Protein AF-A0A7C3W9C9-F1 (afdb_monomer)

Sequence (330 aa):
MGRLSVATKMDFLPLFRAFRETLKAFPNAWLILAGQEQPIGFAQQLQHFADEVGIRDKLITLTDIPQEAKPALYNCADIFVSLSDSLQENFGLTVLEAMACGLPVIASDWDGYRELVVDGETGFLVPTWWGQCDAPFNLIALAGAWETEHFYLAQCVALDWEKLENALQTLLADSELRREMGHQGRLKAEAYDWQNIVSRYEQLWQESTRFLFNPVTPASNFAVPQFFETFRHYPSHILQEDTQVMLTSLGVALSEGKEWLLLYDELRFVLDEGLLELFKDALSESPCSFGTLLRRIRTYRPDCPRLWVEYHILWLAKQGFVALRQRSER

pLDDT: mean 91.92, std 8.36, range [37.78, 98.69]

Solvent-accessible surface area (backbone atoms only — not comparable to full-atom values): 17978 Å² total; per-residue (Å²): 94,46,66,43,21,55,34,67,30,28,67,59,63,46,57,52,54,51,46,50,59,48,36,76,84,40,75,86,61,72,47,71,46,35,30,45,51,47,57,85,66,41,62,57,53,52,49,52,51,26,50,78,70,69,43,45,96,39,52,45,81,42,63,76,67,58,79,86,51,48,63,58,59,50,65,73,48,76,63,42,74,48,60,52,39,24,93,77,50,64,57,49,70,60,57,43,54,32,13,56,63,36,26,17,34,41,31,28,28,29,55,22,37,54,82,72,49,44,67,83,50,21,23,39,59,23,47,21,36,32,57,79,44,44,75,87,41,33,62,38,51,76,74,68,44,49,60,60,30,35,28,59,58,21,50,26,37,17,57,40,60,69,53,46,47,50,50,52,51,53,49,72,74,32,69,65,58,27,51,52,16,1,50,47,17,24,62,58,35,57,67,65,33,66,73,52,46,52,53,52,50,54,50,51,52,63,57,51,76,75,57,81,85,72,86,78,75,79,79,76,86,80,87,57,68,58,60,45,84,74,47,66,77,32,41,68,38,69,71,45,55,63,28,33,38,31,58,29,77,56,26,50,32,38,70,72,68,76,41,79,93,82,77,63,77,83,45,69,84,71,61,54,65,71,57,55,51,50,48,49,62,68,32,70,84,47,71,41,30,40,48,55,50,52,51,58,50,33,74,80,40,72,85,63,54,66,39,56,55,48,34,50,53,26,29,36,20,28,67,49,27,28,46,78,41,64,76,83,78,120

Nearest PDB structures (foldseek):
  6tvp-assembly1_A  TM=8.187E-01  e=2.797E-06  Mycolicibacterium smegmatis MC2 155
  6zj4-assembly1_AAA  TM=7.687E-01  e=1.577E-06  Thermoproteus uzoniensis
  6tvp-assembly1_B  TM=7.971E-01  e=5.508E-06  Mycolicibacterium smegmatis MC2 155
  6zmz-assembly1_AAA  TM=7.333E-01  e=4.029E-06  Thermoproteus uzoniensis
  6v9s-assembly1_A  TM=6.955E-01  e=5.454E-05  Homo sapiens

Radius of gyration: 21.07 Å; Cα contacts (8 Å, |Δi|>4): 522; chains: 1; bounding box: 47×59×61 Å

Foldseek 3Di:
DEEAALLQFHDCLLVLLLVLVVCVVVVPAAAEAEEAYPPPCSLVVVLVSNVQSVNNVRYHYYYPDDPVCLLVVLLVDLAAEGEGLFPNQQAPPVLLSSLLSLFQYEYEQFNNCVVQHDDLQLHHHWFKEAEQQLVVLQVVVVVPPSSLSSSLSSLLIATQSVRVSCRSNVSVVDSVSRNRSSNRSSVSSVCVDPVNVVVVVVVVVVVCVPDDDDDDDDDPDPPTDRCCVVRVVTGNYYQDQQKKKAFDPQLVCCLVVNGHDDDDPSCVVQDDPVLSNQLSVLRVVHIDGNNVSVVSSCVVVVPDDPSSSSSNSSSCNRSVRMHIDDPPPD

Mean predicted aligned error: 5.19 Å

Secondary structure (DSSP, 8-state):
---B-TTTT--SHHHHHHHHHHHHH-TT--EEEES-BSSTTHHHHHHHHHHHHT-GGGEEEE-S--GGGHHHHHHT-S-EEE----TT-SS-HHHHHHHHHT--EEEEE-HHHHTT--BTTTEEEEEEEE-S--TTTTTGGGGT-HHHHHHHHHTT-EE-HHHHHHHHHHHHH-HHHHHHHHHHHHHHHHTT-HHHHHHHHHHHHHHHTTSPPPPPPPPP--SS--HHHHHTTSSSEE--TT-EEEE-HHHHHHHTTSS-----GGGGGT--HHHHHHHHHHHHS--EEHHHHHHHHHHH-TT--HHHHHHHHHHHHHTTSEEEE-TT--

Structure (mmCIF, N/CA/C/O backbone):
data_AF-A0A7C3W9C9-F1
#
_entry.id   AF-A0A7C3W9C9-F1
#
loop_
_atom_site.group_PDB
_atom_site.id
_atom_site.type_symbol
_atom_site.label_atom_id
_atom_site.label_alt_id
_atom_site.label_comp_id
_atom_site.label_asym_id
_atom_site.label_entity_id
_atom_site.label_seq_id
_atom_site.pdbx_PDB_ins_code
_atom_site.Cartn_x
_atom_site.Cartn_y
_atom_site.Cartn_z
_atom_site.occupancy
_atom_site.B_iso_or_equiv
_atom_site.auth_seq_id
_atom_site.auth_comp_id
_atom_site.auth_asym_id
_atom_site.auth_atom_id
_atom_site.pdbx_PDB_model_num
ATOM 1 N N . MET A 1 1 ? 0.582 -12.383 4.508 1.00 91.38 1 MET A N 1
ATOM 2 C CA . MET A 1 1 ? 1.404 -13.511 4.014 1.00 91.38 1 MET A CA 1
ATOM 3 C C . MET A 1 1 ? 2.282 -13.013 2.882 1.00 91.38 1 MET A C 1
ATOM 5 O O . MET A 1 1 ? 1.758 -12.390 1.967 1.00 91.38 1 MET A O 1
ATOM 9 N N . GLY A 1 2 ? 3.583 -13.272 2.942 1.00 90.12 2 GLY A N 1
ATOM 10 C CA . GLY A 1 2 ? 4.564 -12.829 1.953 1.00 90.12 2 GLY A CA 1
ATOM 11 C C . GLY A 1 2 ? 5.847 -12.368 2.631 1.00 90.12 2 GLY A C 1
ATOM 12 O O . GLY A 1 2 ? 5.892 -12.245 3.851 1.00 90.12 2 GLY A O 1
ATOM 13 N N . ARG A 1 3 ? 6.899 -12.124 1.848 1.00 92.12 3 ARG A N 1
ATOM 14 C CA . ARG A 1 3 ? 8.141 -11.549 2.378 1.00 92.12 3 ARG A CA 1
ATOM 15 C C . ARG A 1 3 ? 7.824 -10.266 3.161 1.00 92.12 3 ARG A C 1
ATOM 17 O O . ARG A 1 3 ? 7.086 -9.415 2.675 1.00 92.12 3 ARG A O 1
ATOM 24 N N . LEU A 1 4 ? 8.368 -10.126 4.362 1.00 95.06 4 LEU A N 1
ATOM 25 C CA . LEU A 1 4 ? 8.229 -8.915 5.164 1.00 95.06 4 LEU A CA 1
ATOM 26 C C . LEU A 1 4 ? 9.366 -7.977 4.766 1.00 95.06 4 LEU A C 1
ATOM 28 O O . LEU A 1 4 ? 10.490 -8.146 5.227 1.00 95.06 4 LEU A O 1
ATOM 32 N N . SER A 1 5 ? 9.090 -7.061 3.838 1.00 93.75 5 SER A N 1
ATOM 33 C CA . SER A 1 5 ? 10.094 -6.156 3.276 1.00 93.75 5 SER A CA 1
ATOM 34 C C . SER A 1 5 ? 9.456 -4.864 2.788 1.00 93.75 5 SER A C 1
ATOM 36 O O . SER A 1 5 ? 8.556 -4.898 1.949 1.00 93.75 5 SER A O 1
ATOM 38 N N . VAL A 1 6 ? 9.964 -3.729 3.267 1.00 93.06 6 VAL A N 1
ATOM 39 C CA . VAL A 1 6 ? 9.519 -2.405 2.808 1.00 93.06 6 VAL A CA 1
ATOM 40 C C . VAL A 1 6 ? 9.977 -2.085 1.383 1.00 93.06 6 VAL A C 1
ATOM 42 O O . VAL A 1 6 ? 9.257 -1.438 0.638 1.00 93.06 6 VAL A O 1
ATOM 45 N N . ALA A 1 7 ? 11.144 -2.578 0.963 1.00 89.06 7 ALA A N 1
ATOM 46 C CA . ALA A 1 7 ? 11.690 -2.289 -0.364 1.00 89.06 7 ALA A CA 1
ATOM 47 C C . ALA A 1 7 ? 11.004 -3.081 -1.490 1.00 89.06 7 ALA A C 1
ATOM 49 O O . ALA A 1 7 ? 10.848 -2.595 -2.609 1.00 89.06 7 ALA A O 1
ATOM 50 N N . THR A 1 8 ? 10.624 -4.330 -1.207 1.00 88.50 8 THR A N 1
ATOM 51 C CA . THR A 1 8 ? 10.202 -5.285 -2.250 1.00 88.50 8 THR A CA 1
ATOM 52 C C . THR A 1 8 ? 8.731 -5.674 -2.177 1.00 88.50 8 THR A C 1
ATOM 54 O O . THR A 1 8 ? 8.265 -6.431 -3.031 1.00 88.50 8 THR A O 1
ATOM 57 N N . LYS A 1 9 ? 8.008 -5.240 -1.135 1.00 92.06 9 LYS A N 1
ATOM 58 C CA . LYS A 1 9 ? 6.614 -5.640 -0.918 1.00 92.06 9 LYS A CA 1
ATOM 59 C C . LYS A 1 9 ? 5.719 -4.468 -0.584 1.00 92.06 9 LYS A C 1
ATOM 61 O O . LYS A 1 9 ? 4.922 -4.101 -1.439 1.00 92.06 9 LYS A O 1
ATOM 66 N N . MET A 1 10 ? 5.799 -3.949 0.634 1.00 93.81 10 MET A N 1
ATOM 67 C CA . MET A 1 10 ? 4.954 -2.840 1.062 1.00 93.81 10 MET A CA 1
ATOM 68 C C . MET A 1 10 ? 5.536 -2.114 2.266 1.00 93.81 10 MET A C 1
ATOM 70 O O . MET A 1 10 ? 6.138 -2.736 3.144 1.00 93.81 10 MET A O 1
ATOM 74 N N . ASP A 1 11 ? 5.263 -0.822 2.360 1.00 95.31 11 ASP A N 1
ATOM 75 C CA . ASP A 1 11 ? 5.253 -0.107 3.627 1.00 95.31 11 ASP A CA 1
ATOM 76 C C . ASP A 1 11 ? 4.114 -0.629 4.521 1.00 95.31 11 ASP A C 1
ATOM 78 O O . ASP A 1 11 ? 2.951 -0.722 4.119 1.00 95.31 11 ASP A O 1
ATOM 82 N N . PHE A 1 12 ? 4.458 -0.986 5.757 1.00 96.25 12 PHE A N 1
ATOM 83 C CA . PHE A 1 12 ? 3.523 -1.557 6.725 1.00 96.25 12 PHE A CA 1
ATOM 84 C C . PHE A 1 12 ? 2.829 -0.493 7.584 1.00 96.25 12 PHE A C 1
ATOM 86 O O . PHE A 1 12 ? 1.777 -0.777 8.159 1.00 96.25 12 PHE A O 1
ATOM 93 N N . LEU A 1 13 ? 3.369 0.727 7.664 1.00 96.06 13 LEU A N 1
ATOM 94 C CA . LEU A 1 13 ? 2.800 1.803 8.477 1.00 96.06 13 LEU A CA 1
ATOM 95 C C . LEU A 1 13 ? 1.381 2.205 8.045 1.00 96.06 13 LEU A C 1
ATOM 97 O O . LEU A 1 13 ? 0.529 2.329 8.934 1.00 96.06 13 LEU A O 1
ATOM 101 N N . PRO A 1 14 ? 1.061 2.337 6.738 1.00 95.75 14 PRO A N 1
ATOM 102 C CA . PRO A 1 14 ? -0.306 2.608 6.302 1.00 95.75 14 PRO A CA 1
ATOM 103 C C . PRO A 1 14 ? -1.290 1.531 6.773 1.00 95.75 14 PRO A C 1
ATOM 105 O O . PRO A 1 14 ? -2.343 1.847 7.325 1.00 95.75 14 PRO A O 1
ATOM 108 N N . LEU A 1 15 ? -0.912 0.251 6.656 1.00 96.81 15 LEU A N 1
ATOM 109 C CA . LEU A 1 15 ? -1.731 -0.868 7.127 1.00 96.81 15 LEU A CA 1
ATOM 110 C C . LEU A 1 15 ? -1.932 -0.830 8.648 1.00 96.81 15 LEU A C 1
ATOM 112 O O . LEU A 1 15 ? -3.044 -1.050 9.118 1.00 96.81 15 LEU A O 1
ATOM 116 N N . PHE A 1 16 ? -0.886 -0.545 9.426 1.00 97.44 16 PHE A N 1
ATOM 117 C CA . PHE A 1 16 ? -0.983 -0.488 10.889 1.00 97.44 16 PHE A CA 1
ATOM 118 C C . PHE A 1 16 ? -1.915 0.622 11.364 1.00 97.44 16 PHE A C 1
ATOM 120 O O . PHE A 1 16 ? -2.752 0.403 12.238 1.00 97.44 16 PHE A O 1
ATOM 127 N N . ARG A 1 17 ? -1.808 1.804 10.761 1.00 95.50 17 ARG A N 1
ATOM 128 C CA . ARG A 1 17 ? -2.675 2.947 11.056 1.00 95.50 17 ARG A CA 1
ATOM 129 C C . ARG A 1 17 ? -4.125 2.682 10.631 1.00 95.50 17 ARG A C 1
ATOM 131 O O . ARG A 1 17 ? -5.025 2.907 11.434 1.00 95.50 17 ARG A O 1
ATOM 138 N N . ALA A 1 18 ? -4.360 2.128 9.440 1.00 95.81 18 ALA A N 1
ATOM 139 C CA . ALA A 1 18 ? -5.707 1.736 9.007 1.00 95.81 18 ALA A CA 1
ATOM 140 C C . ALA A 1 18 ? -6.309 0.649 9.922 1.00 95.81 18 ALA A C 1
ATOM 142 O O . ALA A 1 18 ? -7.494 0.677 10.266 1.00 95.81 18 ALA A O 1
ATOM 143 N N . PHE A 1 19 ? -5.483 -0.290 10.391 1.00 97.50 19 PHE A N 1
ATOM 144 C CA . PHE A 1 19 ? -5.903 -1.315 11.342 1.00 97.50 19 PHE A CA 1
ATOM 145 C C . PHE A 1 19 ? -6.229 -0.731 12.727 1.00 97.50 19 PHE A C 1
ATOM 147 O O . PHE A 1 19 ? -7.237 -1.111 13.320 1.00 97.50 19 PHE A O 1
ATOM 154 N N . ARG A 1 20 ? -5.456 0.251 13.217 1.00 96.31 20 ARG A N 1
ATOM 155 C CA . ARG A 1 20 ? -5.764 1.007 14.448 1.00 96.31 20 ARG A CA 1
ATOM 156 C C . ARG A 1 20 ? -7.156 1.631 14.394 1.00 96.31 20 ARG A C 1
ATOM 158 O O . ARG A 1 20 ? -7.915 1.530 15.356 1.00 96.31 20 ARG A O 1
ATOM 165 N N . GLU A 1 21 ? -7.504 2.251 13.270 1.00 94.81 21 GLU A N 1
ATOM 166 C CA . GLU A 1 21 ? -8.835 2.827 13.061 1.00 94.81 21 GLU A CA 1
ATOM 167 C C . GLU A 1 21 ? -9.920 1.742 12.997 1.00 94.81 21 GLU A C 1
ATOM 169 O O . GLU A 1 21 ? -10.962 1.860 13.642 1.00 94.81 21 GLU A O 1
ATOM 174 N N . THR A 1 22 ? -9.635 0.624 12.326 1.00 96.12 22 THR A N 1
ATOM 175 C CA . THR A 1 22 ? -10.534 -0.538 12.234 1.00 96.12 22 THR A CA 1
ATOM 176 C C . THR A 1 22 ? -10.886 -1.125 13.608 1.00 96.12 22 THR A C 1
ATOM 178 O O . THR A 1 22 ? -12.043 -1.479 13.856 1.00 96.12 22 THR A O 1
ATOM 181 N N . LEU A 1 23 ? -9.930 -1.180 14.541 1.00 97.56 23 LEU A N 1
ATOM 182 C CA . LEU A 1 23 ? -10.144 -1.705 15.895 1.00 97.56 23 LEU A CA 1
ATOM 183 C C . LEU A 1 23 ? -11.185 -0.914 16.706 1.00 97.56 23 LEU A C 1
ATOM 185 O O . LEU A 1 23 ? -11.761 -1.473 17.640 1.00 97.56 23 LEU A O 1
ATOM 189 N N . LYS A 1 24 ? -11.479 0.346 16.344 1.00 96.25 24 LYS A N 1
ATOM 190 C CA . LYS A 1 24 ? -12.528 1.148 17.001 1.00 96.25 24 LYS A CA 1
ATOM 191 C C . LYS A 1 24 ? -13.919 0.536 16.809 1.00 96.25 24 LYS A C 1
ATOM 193 O O . LYS A 1 24 ? -14.725 0.564 17.735 1.00 96.25 24 LYS A O 1
ATOM 198 N N . ALA A 1 25 ? -14.186 -0.024 15.629 1.00 97.19 25 ALA A N 1
ATOM 199 C CA . ALA A 1 25 ? -15.444 -0.702 15.309 1.00 97.19 25 ALA A CA 1
ATOM 200 C C . ALA A 1 25 ? -15.364 -2.225 15.524 1.00 97.19 25 ALA A C 1
ATOM 202 O O . ALA A 1 25 ? -16.355 -2.850 15.900 1.00 97.19 25 ALA A O 1
ATOM 203 N N . PHE A 1 26 ? -14.181 -2.820 15.335 1.00 97.94 26 PHE A N 1
ATOM 204 C CA . PHE A 1 26 ? -13.961 -4.267 15.389 1.00 97.94 26 PHE A CA 1
ATOM 205 C C . PHE A 1 26 ? -12.865 -4.642 16.406 1.00 97.94 26 PHE A C 1
ATOM 207 O O . PHE A 1 26 ? -11.800 -5.125 16.021 1.00 97.94 26 PHE A O 1
ATOM 214 N N . PRO A 1 27 ? -13.105 -4.493 17.724 1.00 97.50 27 PRO A N 1
ATOM 215 C CA . PRO A 1 27 ? -12.075 -4.680 18.759 1.00 97.50 27 PRO A CA 1
ATOM 216 C C . PRO A 1 27 ? -11.548 -6.122 18.885 1.00 97.50 27 PRO A C 1
ATOM 218 O O . PRO A 1 27 ? -10.528 -6.368 19.534 1.00 97.50 27 PRO A O 1
ATOM 221 N N . ASN A 1 28 ? -12.236 -7.092 18.276 1.00 96.50 28 ASN A N 1
ATOM 222 C CA . ASN A 1 28 ? -11.841 -8.502 18.258 1.00 96.50 28 ASN A CA 1
ATOM 223 C C . ASN A 1 28 ? -11.022 -8.892 17.016 1.00 96.50 28 ASN A C 1
ATOM 225 O O . ASN A 1 28 ? -10.620 -10.049 16.918 1.00 96.50 28 ASN A O 1
ATOM 229 N N . ALA A 1 29 ? -10.776 -7.965 16.085 1.00 97.75 29 ALA A N 1
ATOM 230 C CA . ALA A 1 29 ? -9.940 -8.227 14.920 1.00 97.75 29 ALA A CA 1
ATOM 231 C C . ALA A 1 29 ? -8.467 -8.428 15.321 1.00 97.75 29 ALA A C 1
ATOM 233 O O . ALA A 1 29 ? -7.984 -7.839 16.292 1.00 97.75 29 ALA A O 1
ATOM 234 N N . TRP A 1 30 ? -7.757 -9.251 14.550 1.00 98.25 30 TRP A N 1
ATOM 235 C CA . TRP A 1 30 ? -6.327 -9.527 14.699 1.00 98.25 30 TRP A CA 1
ATOM 236 C C . TRP A 1 30 ? -5.618 -9.307 13.368 1.00 98.25 30 TRP A C 1
ATOM 238 O O . TRP A 1 30 ? -6.150 -9.666 12.318 1.00 98.25 30 TRP A O 1
ATOM 248 N N . LEU A 1 31 ? -4.402 -8.764 13.419 1.00 98.31 31 LEU A N 1
ATOM 249 C CA . LEU A 1 31 ? -3.523 -8.654 12.262 1.00 98.31 31 LEU A CA 1
ATOM 250 C C . LEU A 1 31 ? -2.442 -9.733 12.340 1.00 98.31 31 LEU A C 1
ATOM 252 O O . LEU A 1 31 ? -1.719 -9.825 13.331 1.00 98.31 31 LEU A O 1
ATOM 256 N N . ILE A 1 32 ? -2.321 -10.543 11.286 1.00 97.62 32 ILE A N 1
ATOM 257 C CA . ILE A 1 32 ? -1.304 -11.596 11.184 1.00 97.62 32 ILE A CA 1
ATOM 258 C C . ILE A 1 32 ? -0.345 -11.250 10.044 1.00 97.62 32 ILE A C 1
ATOM 260 O O . ILE A 1 32 ? -0.707 -11.289 8.865 1.00 97.62 32 ILE A O 1
ATOM 264 N N . LEU A 1 33 ? 0.904 -10.952 10.391 1.00 97.31 33 LEU A N 1
ATOM 265 C CA . LEU A 1 33 ? 2.006 -10.835 9.444 1.00 97.31 33 LEU A CA 1
ATOM 266 C C . LEU A 1 33 ? 2.773 -12.150 9.415 1.00 97.31 33 LEU A C 1
ATOM 268 O O . 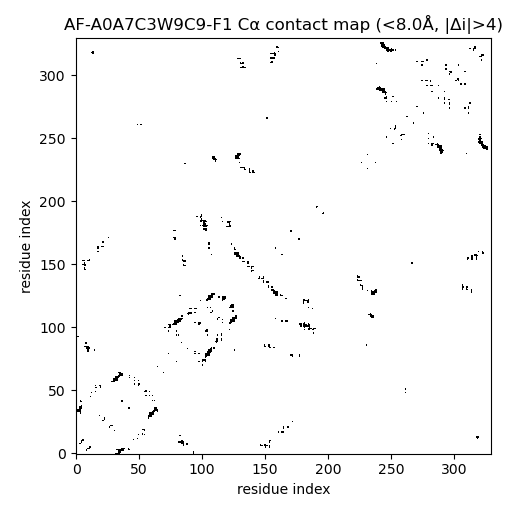LEU A 1 33 ? 3.206 -12.645 10.450 1.00 97.31 33 LEU A O 1
ATOM 272 N N . ALA A 1 34 ? 2.936 -12.726 8.229 1.00 95.81 34 ALA A N 1
ATOM 273 C CA . ALA A 1 34 ? 3.537 -14.042 8.075 1.00 95.81 34 ALA A CA 1
ATOM 274 C C . ALA A 1 34 ? 4.429 -14.097 6.835 1.00 95.81 34 ALA A C 1
ATOM 276 O O . ALA A 1 34 ? 3.962 -13.780 5.737 1.00 95.81 34 ALA A O 1
ATOM 277 N N . GLY A 1 35 ? 5.676 -14.526 7.015 1.00 94.00 35 GLY A N 1
ATOM 278 C CA . GLY A 1 35 ? 6.647 -14.751 5.947 1.00 94.00 35 GLY A CA 1
ATOM 279 C C . GLY A 1 35 ? 8.072 -14.375 6.346 1.00 94.00 35 GLY A C 1
ATOM 280 O O . GLY A 1 35 ? 8.326 -13.913 7.453 1.00 94.00 35 GLY A O 1
ATOM 281 N N . GLN A 1 36 ? 9.017 -14.616 5.440 1.00 93.44 36 GLN A N 1
ATOM 282 C CA . GLN A 1 36 ? 10.434 -14.357 5.689 1.00 93.44 36 GLN A CA 1
ATOM 283 C C . GLN A 1 36 ? 10.701 -12.854 5.812 1.00 93.44 36 GLN A C 1
ATOM 285 O O . GLN A 1 36 ? 10.279 -12.084 4.946 1.00 93.44 36 GLN A O 1
ATOM 290 N N . GLU A 1 37 ? 11.412 -12.442 6.859 1.00 94.56 37 GLU A N 1
ATOM 291 C CA . GLU A 1 37 ? 11.859 -11.059 7.008 1.00 94.56 37 GLU A CA 1
ATOM 292 C C . GLU A 1 37 ? 13.026 -10.726 6.074 1.00 94.56 37 GLU A C 1
ATOM 294 O O . GLU A 1 37 ? 13.928 -11.537 5.856 1.00 94.56 37 GLU A O 1
ATOM 299 N N . GLN A 1 38 ? 12.988 -9.529 5.493 1.00 91.69 38 GLN A N 1
ATOM 300 C CA . GLN A 1 38 ? 14.068 -8.998 4.675 1.00 91.69 38 GLN A CA 1
ATOM 301 C C . GLN A 1 38 ? 14.107 -7.464 4.792 1.00 91.69 38 GLN A C 1
ATOM 303 O O . GLN A 1 38 ? 13.202 -6.797 4.274 1.00 91.69 38 GLN A O 1
ATOM 308 N N . PRO A 1 39 ? 15.159 -6.893 5.409 1.00 91.38 39 PRO A N 1
ATOM 309 C CA . PRO A 1 39 ? 16.354 -7.562 5.952 1.00 91.38 39 PRO A CA 1
ATOM 310 C C . PRO A 1 39 ? 16.094 -8.344 7.260 1.00 91.38 39 PRO A C 1
ATOM 312 O O . PRO A 1 39 ? 15.004 -8.300 7.824 1.00 91.38 39 PRO A O 1
ATOM 315 N N . ILE A 1 40 ? 17.107 -9.070 7.748 1.00 91.31 40 ILE A N 1
ATOM 316 C CA . ILE A 1 40 ? 17.070 -9.716 9.074 1.00 91.31 40 ILE A CA 1
ATOM 317 C C . ILE A 1 40 ? 16.837 -8.650 10.154 1.00 91.31 40 ILE A C 1
ATOM 319 O O . ILE A 1 40 ? 17.440 -7.578 10.104 1.00 91.31 40 ILE A O 1
ATOM 323 N N . GLY A 1 41 ? 15.982 -8.945 11.134 1.00 93.06 41 GLY A N 1
ATOM 324 C CA . GLY A 1 41 ? 15.576 -8.013 12.188 1.00 93.06 41 GLY A CA 1
ATOM 325 C C . GLY A 1 41 ? 14.427 -7.078 11.798 1.00 93.06 41 GLY A C 1
ATOM 326 O O . GLY A 1 41 ? 13.910 -6.360 12.658 1.00 93.06 41 GLY A O 1
ATOM 327 N N . PHE A 1 42 ? 13.965 -7.100 10.543 1.00 94.88 42 PHE A N 1
ATOM 328 C CA . PHE A 1 42 ? 12.844 -6.269 10.106 1.00 94.88 42 PHE A CA 1
ATOM 329 C C . PHE A 1 42 ? 11.549 -6.595 10.864 1.00 94.88 42 PHE A C 1
ATOM 331 O O . PHE A 1 42 ? 10.776 -5.693 11.182 1.00 94.88 42 PHE A O 1
ATOM 338 N N . ALA A 1 43 ? 11.327 -7.853 11.261 1.00 95.25 43 ALA A N 1
ATOM 339 C CA . ALA A 1 43 ? 10.175 -8.216 12.085 1.00 95.25 43 ALA A CA 1
ATOM 340 C C . ALA A 1 43 ? 10.179 -7.510 13.453 1.00 95.25 43 ALA A C 1
ATOM 342 O O . ALA A 1 43 ? 9.110 -7.178 13.968 1.00 95.25 43 ALA A O 1
ATOM 343 N N . GLN A 1 44 ? 11.354 -7.244 14.035 1.00 95.31 44 GLN A N 1
ATOM 344 C CA . GLN A 1 44 ? 11.474 -6.479 15.279 1.00 95.31 44 GLN A CA 1
ATOM 345 C C . GLN A 1 44 ? 11.128 -5.002 15.057 1.00 95.31 44 GLN A C 1
ATOM 347 O O . GLN A 1 44 ? 10.411 -4.417 15.868 1.00 95.31 44 GLN A O 1
ATOM 352 N N . GLN A 1 45 ? 11.574 -4.417 13.943 1.00 95.50 45 GLN A N 1
ATOM 353 C CA . GLN A 1 45 ? 11.202 -3.052 13.564 1.00 95.50 45 GLN A CA 1
ATOM 354 C C . GLN A 1 45 ? 9.684 -2.920 13.369 1.00 95.50 45 GLN A C 1
ATOM 356 O O . GLN A 1 45 ? 9.080 -1.974 13.867 1.00 95.50 45 GLN A O 1
ATOM 361 N N . LEU A 1 46 ? 9.043 -3.907 12.731 1.00 96.56 46 LEU A N 1
ATOM 362 C CA . LEU A 1 46 ? 7.583 -3.950 12.595 1.00 96.56 46 LEU A CA 1
ATOM 363 C C . LEU A 1 46 ? 6.869 -4.042 13.949 1.00 96.56 46 LEU A C 1
ATOM 365 O O . LEU A 1 46 ? 5.837 -3.405 14.133 1.00 96.56 46 LEU A O 1
ATOM 369 N N . GLN A 1 47 ? 7.406 -4.802 14.908 1.00 96.75 47 GLN A N 1
ATOM 370 C CA . GLN A 1 47 ? 6.847 -4.844 16.264 1.00 96.75 47 GLN A CA 1
ATOM 371 C C . GLN A 1 47 ? 6.968 -3.491 16.969 1.00 96.75 47 GLN A C 1
ATOM 373 O O . GLN A 1 47 ? 5.987 -3.044 17.551 1.00 96.75 47 GLN A O 1
ATOM 378 N N . HIS A 1 48 ? 8.113 -2.814 16.847 1.00 96.62 48 HIS A N 1
ATOM 379 C CA . HIS A 1 48 ? 8.291 -1.469 17.393 1.00 96.62 48 HIS A CA 1
ATOM 380 C C . HIS A 1 48 ? 7.316 -0.465 16.763 1.00 96.62 48 HIS A C 1
ATOM 382 O O . HIS A 1 48 ? 6.667 0.296 17.470 1.00 96.62 48 HIS A O 1
ATOM 388 N N . PHE A 1 49 ? 7.128 -0.502 15.443 1.00 97.12 49 PHE A N 1
ATOM 389 C CA . PHE A 1 49 ? 6.128 0.344 14.793 1.00 97.12 49 PHE A CA 1
ATOM 390 C C . PHE A 1 49 ? 4.701 0.031 15.242 1.00 97.12 49 PHE A C 1
ATOM 392 O O . PHE A 1 49 ? 3.889 0.940 15.389 1.00 97.12 49 PHE A O 1
ATOM 399 N N . ALA A 1 50 ? 4.387 -1.237 15.496 1.00 97.94 50 ALA A N 1
ATOM 400 C CA . ALA A 1 50 ? 3.102 -1.624 16.057 1.00 97.94 50 ALA A CA 1
ATOM 401 C C . ALA A 1 50 ? 2.910 -1.130 17.501 1.00 97.94 50 ALA A C 1
ATOM 403 O O . ALA A 1 50 ? 1.781 -0.795 17.862 1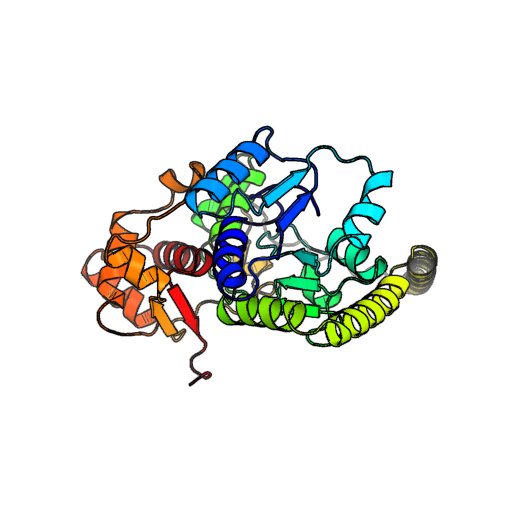.00 97.94 50 ALA A O 1
ATOM 404 N N . ASP A 1 51 ? 3.977 -1.056 18.305 1.00 97.38 51 ASP A N 1
ATOM 405 C CA . ASP A 1 51 ? 3.960 -0.434 19.637 1.00 97.38 51 ASP A CA 1
ATOM 406 C C . ASP A 1 51 ? 3.659 1.067 19.533 1.00 97.38 51 ASP A C 1
ATOM 408 O O . ASP A 1 51 ? 2.723 1.551 20.165 1.00 97.38 51 ASP A O 1
ATOM 412 N N . GLU A 1 52 ? 4.391 1.782 18.675 1.00 96.38 52 GLU A N 1
ATOM 413 C CA . GLU A 1 52 ? 4.230 3.227 18.456 1.00 96.38 52 GLU A CA 1
ATOM 414 C C . GLU A 1 52 ? 2.836 3.589 17.923 1.00 96.38 52 GLU A C 1
ATOM 416 O O . GLU A 1 52 ? 2.245 4.592 18.320 1.00 96.38 52 GLU A O 1
ATOM 421 N N . VAL A 1 53 ? 2.271 2.756 17.044 1.00 96.38 53 VAL A N 1
ATOM 422 C CA . VAL A 1 53 ? 0.905 2.939 16.529 1.00 96.38 53 VAL A CA 1
ATOM 423 C C . VAL A 1 53 ? -0.156 2.510 17.557 1.00 96.38 53 VAL A C 1
ATOM 425 O O . VAL A 1 53 ? -1.295 2.972 17.478 1.00 96.38 53 VAL A O 1
ATOM 428 N N . GLY A 1 54 ? 0.191 1.672 18.540 1.00 96.69 54 GLY A N 1
ATOM 429 C CA . GLY A 1 54 ? -0.720 1.201 19.588 1.00 96.69 54 GLY A CA 1
ATOM 430 C C . GLY A 1 54 ? -1.576 -0.007 19.193 1.00 96.69 54 GLY A C 1
ATOM 431 O O . GLY A 1 54 ? -2.734 -0.093 19.591 1.00 96.69 54 GLY A O 1
ATOM 432 N N . ILE A 1 55 ? -1.034 -0.922 18.380 1.00 97.94 55 ILE A N 1
ATOM 433 C CA . ILE A 1 55 ? -1.718 -2.151 17.925 1.00 97.94 55 ILE A CA 1
ATOM 434 C C . ILE A 1 55 ? -0.961 -3.444 18.275 1.00 97.94 55 ILE A C 1
ATOM 436 O O . ILE A 1 55 ? -1.331 -4.523 17.803 1.00 97.94 55 ILE A O 1
ATOM 440 N N . ARG A 1 56 ? 0.119 -3.367 19.065 1.00 97.75 56 ARG A N 1
ATOM 441 C CA . ARG A 1 56 ? 1.021 -4.499 19.346 1.00 97.75 56 ARG A CA 1
ATOM 442 C C . ARG A 1 56 ? 0.300 -5.737 19.867 1.00 97.75 56 ARG A C 1
ATOM 444 O O . ARG A 1 56 ? 0.613 -6.853 19.455 1.00 97.75 56 ARG A O 1
ATOM 451 N N . ASP A 1 57 ? -0.652 -5.530 20.761 1.00 97.56 57 ASP A N 1
ATOM 452 C CA . ASP 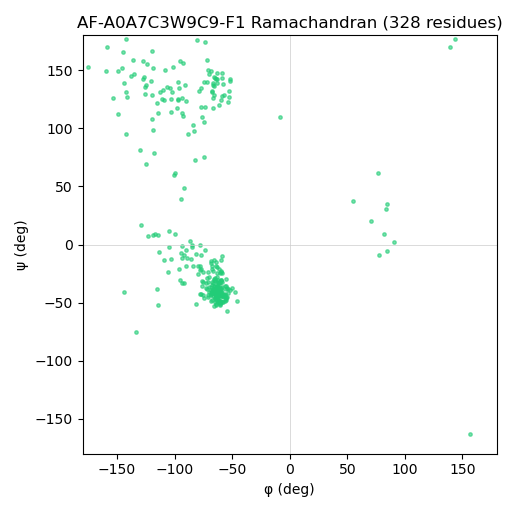A 1 57 ? -1.484 -6.520 21.442 1.00 97.56 57 ASP A CA 1
ATOM 453 C C . ASP A 1 57 ? -2.565 -7.140 20.538 1.00 97.56 57 ASP A C 1
ATOM 455 O O . ASP A 1 57 ? -3.230 -8.100 20.930 1.00 97.56 57 ASP A O 1
ATOM 459 N N . LYS A 1 58 ? -2.684 -6.652 19.298 1.00 98.19 58 LYS A N 1
ATOM 460 C CA . LYS A 1 58 ? -3.519 -7.206 18.222 1.00 98.19 58 LYS A CA 1
ATOM 461 C C . LYS A 1 58 ? -2.705 -7.674 17.012 1.00 98.19 58 LYS A C 1
ATOM 463 O O . LYS A 1 58 ? -3.291 -8.014 15.984 1.00 98.19 58 LYS A O 1
ATOM 468 N N . LEU A 1 59 ? -1.375 -7.712 17.131 1.00 98.31 59 LEU A N 1
ATOM 469 C CA . LEU A 1 59 ? -0.451 -8.110 16.072 1.00 98.31 59 LEU A CA 1
ATOM 470 C C . LEU A 1 59 ? 0.236 -9.444 16.390 1.00 98.31 59 LEU A C 1
ATOM 472 O O . LEU A 1 59 ? 0.933 -9.588 17.399 1.00 98.31 59 LEU A O 1
ATOM 476 N N . ILE A 1 60 ? 0.121 -10.391 15.461 1.00 97.25 60 ILE A N 1
ATOM 477 C CA . ILE A 1 60 ? 0.895 -11.633 15.437 1.00 97.25 60 ILE A CA 1
ATOM 478 C C . ILE A 1 60 ? 1.887 -11.554 14.276 1.00 97.25 60 ILE A C 1
ATOM 480 O O . ILE A 1 60 ? 1.485 -11.377 13.128 1.00 97.25 60 ILE A O 1
ATOM 484 N N . THR A 1 61 ? 3.175 -11.731 14.567 1.00 96.88 61 THR A N 1
ATOM 485 C CA . THR A 1 61 ? 4.238 -11.770 13.554 1.00 96.88 61 THR A CA 1
ATOM 486 C C . THR A 1 61 ? 4.874 -13.155 13.540 1.00 96.88 61 THR A C 1
ATOM 488 O O . THR A 1 61 ? 5.388 -13.607 14.561 1.00 96.88 61 THR A O 1
ATOM 491 N N . LEU A 1 62 ? 4.835 -13.824 12.389 1.00 95.50 62 LEU A N 1
ATOM 492 C CA . LEU A 1 62 ? 5.363 -15.168 12.163 1.00 95.50 62 LEU A CA 1
ATOM 493 C C . LEU A 1 62 ? 6.442 -15.121 11.074 1.00 95.50 62 LEU A C 1
ATOM 495 O O . LEU A 1 62 ? 6.132 -14.952 9.894 1.00 95.50 62 LEU A O 1
ATOM 499 N N . THR A 1 63 ? 7.705 -15.286 11.460 1.00 94.69 63 THR A N 1
ATOM 500 C CA . THR A 1 63 ? 8.826 -15.430 10.520 1.00 94.69 63 THR A CA 1
ATOM 501 C C . THR A 1 63 ? 9.146 -16.904 10.280 1.00 94.69 63 THR A C 1
ATOM 503 O O . THR A 1 63 ? 8.778 -17.762 11.082 1.00 94.69 63 THR A O 1
ATOM 506 N N . ASP A 1 64 ? 9.794 -17.205 9.151 1.00 87.44 64 ASP A N 1
ATOM 507 C CA . ASP A 1 64 ? 10.348 -18.536 8.839 1.00 87.44 64 ASP A CA 1
ATOM 508 C C . ASP A 1 64 ? 9.345 -19.701 8.918 1.00 87.44 64 ASP A C 1
ATOM 510 O O . ASP A 1 64 ? 9.657 -20.819 9.331 1.00 87.44 64 ASP A O 1
ATOM 514 N N . ILE A 1 65 ? 8.108 -19.438 8.497 1.00 90.94 65 ILE A N 1
ATOM 515 C CA . ILE A 1 65 ? 7.037 -20.436 8.447 1.00 90.94 65 ILE A CA 1
ATOM 516 C C . ILE A 1 65 ? 7.314 -21.525 7.388 1.00 90.94 65 ILE A C 1
ATOM 518 O O . ILE A 1 65 ? 7.598 -21.194 6.232 1.00 90.94 65 ILE A O 1
ATOM 522 N N . PRO A 1 66 ? 7.176 -22.822 7.734 1.00 91.06 66 PRO A N 1
ATOM 523 C CA . PRO A 1 66 ? 7.258 -23.913 6.765 1.00 91.06 66 PRO A CA 1
ATOM 524 C C . PRO A 1 66 ? 6.212 -23.773 5.653 1.00 91.06 66 PRO A C 1
ATOM 526 O O . PRO A 1 66 ? 5.096 -23.302 5.891 1.00 91.06 66 PRO A O 1
ATOM 529 N N . GLN A 1 67 ? 6.543 -24.224 4.440 1.00 88.75 67 GLN A N 1
ATOM 530 C CA . GLN A 1 67 ? 5.641 -24.140 3.283 1.00 88.75 67 GLN A CA 1
ATOM 531 C C . GLN A 1 67 ? 4.315 -24.871 3.539 1.00 88.75 67 GLN A C 1
ATOM 533 O O . GLN A 1 67 ? 3.249 -24.386 3.167 1.00 88.75 67 GLN A O 1
ATOM 538 N N . GLU A 1 68 ? 4.367 -25.993 4.255 1.00 92.31 68 GLU A N 1
ATOM 539 C CA . GLU A 1 68 ? 3.219 -26.833 4.601 1.00 92.31 68 GLU A CA 1
ATOM 540 C C . GLU A 1 68 ? 2.252 -26.138 5.573 1.00 92.31 68 GLU A C 1
ATOM 542 O O . GLU A 1 68 ? 1.080 -26.503 5.646 1.00 92.31 68 GLU A O 1
ATOM 547 N N . ALA A 1 69 ? 2.717 -25.120 6.306 1.00 91.50 69 ALA A N 1
ATOM 548 C CA . ALA A 1 69 ? 1.894 -24.342 7.228 1.00 91.50 69 ALA A CA 1
ATOM 549 C C . ALA A 1 69 ? 1.127 -23.205 6.531 1.00 91.50 69 ALA A C 1
ATOM 551 O O . ALA A 1 69 ? 0.141 -22.707 7.082 1.00 91.50 69 ALA A O 1
ATOM 552 N N . LYS A 1 70 ? 1.535 -22.795 5.318 1.00 93.12 70 LYS A N 1
ATOM 553 C CA . LYS A 1 70 ? 0.901 -21.679 4.595 1.00 93.12 70 LYS A CA 1
ATOM 554 C C . LYS A 1 70 ? -0.606 -21.879 4.389 1.00 93.12 70 LYS A C 1
ATOM 556 O O . LYS A 1 70 ? -1.342 -20.944 4.704 1.00 93.12 70 LYS A O 1
ATOM 561 N N . PRO A 1 71 ? -1.108 -23.050 3.938 1.00 93.62 71 PRO A N 1
ATOM 562 C CA . PRO A 1 71 ? -2.545 -23.238 3.758 1.00 93.62 71 PRO A CA 1
ATOM 563 C C . PRO A 1 71 ? -3.325 -23.071 5.063 1.00 93.62 71 PRO A C 1
ATOM 565 O O . PRO A 1 71 ? -4.397 -22.477 5.056 1.00 93.62 71 PRO A O 1
ATOM 568 N N . ALA A 1 72 ? -2.796 -23.544 6.196 1.00 94.12 72 ALA A N 1
ATOM 569 C CA . ALA A 1 72 ? -3.459 -23.386 7.489 1.00 94.12 72 ALA A CA 1
ATOM 570 C C . ALA A 1 72 ? -3.571 -21.907 7.898 1.00 94.12 72 ALA A C 1
ATOM 572 O O . ALA A 1 72 ? -4.611 -21.495 8.404 1.00 94.12 72 ALA A O 1
ATOM 573 N N . LEU A 1 73 ? -2.536 -21.107 7.619 1.00 95.19 73 LEU A N 1
ATOM 574 C CA . LEU A 1 73 ? -2.530 -19.668 7.896 1.00 95.19 73 LEU A CA 1
ATOM 575 C C . LEU A 1 73 ? -3.507 -18.885 7.015 1.00 95.19 73 LEU A C 1
ATOM 577 O O . LEU A 1 73 ? -4.135 -17.945 7.490 1.00 95.19 73 LEU A O 1
ATOM 581 N N . TYR A 1 74 ? -3.666 -19.269 5.748 1.00 96.94 74 TYR A N 1
ATOM 582 C CA . TYR A 1 74 ? -4.714 -18.688 4.912 1.00 96.94 74 TYR A CA 1
ATOM 583 C C . TYR A 1 74 ? -6.107 -19.092 5.410 1.00 96.94 74 TYR A C 1
ATOM 585 O O . TYR A 1 74 ? -6.960 -18.237 5.609 1.00 96.94 74 TYR A O 1
ATOM 593 N N . ASN A 1 75 ? -6.334 -20.376 5.690 1.00 94.94 75 ASN A N 1
ATOM 594 C CA . ASN A 1 75 ? -7.648 -20.871 6.112 1.00 94.94 75 ASN A CA 1
ATOM 595 C C . ASN A 1 75 ? -8.094 -20.384 7.505 1.00 94.94 75 ASN A C 1
ATOM 597 O O . ASN A 1 75 ? -9.272 -20.508 7.830 1.00 94.94 75 ASN A O 1
ATOM 601 N N . CYS A 1 76 ? -7.190 -19.857 8.339 1.00 94.75 76 CYS A N 1
ATOM 602 C CA . CYS A 1 76 ? -7.558 -19.257 9.623 1.00 94.75 76 CYS A CA 1
ATOM 603 C C . CYS A 1 76 ? -7.861 -17.752 9.545 1.00 94.75 76 CYS A C 1
ATOM 605 O O . CYS A 1 76 ? -8.219 -17.166 10.564 1.00 94.75 76 CYS A O 1
ATOM 607 N N . ALA A 1 77 ? -7.674 -17.117 8.385 1.00 97.38 77 ALA A N 1
ATOM 608 C CA . ALA A 1 77 ? -7.954 -15.701 8.182 1.00 97.38 77 ALA A CA 1
ATOM 609 C C . ALA A 1 77 ? -9.375 -15.478 7.640 1.00 97.38 77 ALA A C 1
ATOM 611 O O . ALA A 1 77 ? -9.951 -16.345 6.991 1.00 97.38 77 ALA A O 1
ATOM 612 N N . ASP A 1 78 ? -9.924 -14.285 7.875 1.00 98.06 78 ASP A N 1
ATOM 613 C CA . ASP A 1 78 ? -11.181 -13.834 7.262 1.00 98.06 78 ASP A CA 1
ATOM 614 C C . ASP A 1 78 ? -10.949 -13.064 5.952 1.00 98.06 78 ASP A C 1
ATOM 616 O O . ASP A 1 78 ? -11.790 -13.079 5.058 1.00 98.06 78 ASP A O 1
ATOM 620 N N . ILE A 1 79 ? -9.834 -12.334 5.864 1.00 98.50 79 ILE A N 1
ATOM 621 C CA . ILE A 1 79 ? -9.517 -11.388 4.789 1.00 98.50 79 ILE A CA 1
ATOM 622 C C . ILE A 1 79 ? -8.016 -11.472 4.517 1.00 98.50 79 ILE A C 1
ATOM 624 O O . ILE A 1 79 ? -7.215 -11.528 5.454 1.00 98.50 79 ILE A O 1
ATOM 628 N N . PHE A 1 80 ? -7.623 -11.440 3.246 1.00 98.56 80 PHE A N 1
ATOM 629 C CA . PHE A 1 80 ? -6.228 -11.266 2.861 1.00 98.56 80 PHE A CA 1
ATOM 630 C C . PHE A 1 80 ? -5.965 -9.831 2.410 1.00 98.56 80 PHE A C 1
ATOM 632 O O . PHE A 1 80 ? -6.701 -9.303 1.585 1.00 98.56 80 PHE A O 1
ATOM 639 N N . VAL A 1 81 ? -4.906 -9.200 2.922 1.00 98.06 81 VAL A N 1
ATOM 640 C CA . VAL A 1 81 ? -4.543 -7.820 2.568 1.00 98.06 81 VAL A CA 1
ATOM 641 C C . VAL A 1 81 ? -3.146 -7.785 1.951 1.00 98.06 81 VAL A C 1
ATOM 643 O O . VAL A 1 81 ? -2.199 -8.322 2.532 1.00 98.06 81 VAL A O 1
ATOM 646 N N . SER A 1 82 ? -3.009 -7.150 0.785 1.00 96.50 82 SER A N 1
ATOM 647 C CA . SER A 1 82 ? -1.726 -6.927 0.114 1.00 96.50 82 SER A CA 1
ATOM 648 C C . SER A 1 82 ? -1.675 -5.552 -0.553 1.00 96.50 82 SER A C 1
ATOM 650 O O . SER A 1 82 ? -2.129 -5.366 -1.676 1.00 96.50 82 SER A O 1
ATOM 652 N N . LEU A 1 83 ? -1.111 -4.570 0.146 1.00 95.88 83 LEU A N 1
ATOM 653 C CA . LEU A 1 83 ? -1.080 -3.172 -0.296 1.00 95.88 83 LEU A CA 1
ATOM 654 C C . LEU A 1 83 ? 0.290 -2.839 -0.886 1.00 95.88 83 LEU A C 1
ATOM 656 O O . LEU A 1 83 ? 1.017 -2.013 -0.342 1.00 95.88 83 LEU A O 1
ATOM 660 N N . SER A 1 84 ? 0.679 -3.553 -1.944 1.00 93.38 84 SER A N 1
ATOM 661 C CA . SER A 1 84 ? 2.003 -3.350 -2.525 1.00 93.38 84 SER A CA 1
ATOM 662 C C . SER A 1 84 ? 2.140 -1.960 -3.134 1.00 93.38 84 SER A C 1
ATOM 664 O O . SER A 1 84 ? 1.241 -1.476 -3.820 1.00 93.38 84 SER A O 1
ATOM 666 N N . ASP A 1 85 ? 3.285 -1.347 -2.871 1.00 93.50 85 ASP A N 1
ATOM 667 C CA . ASP A 1 85 ? 3.742 -0.051 -3.372 1.00 93.50 85 ASP A CA 1
ATOM 668 C C . ASP A 1 85 ? 5.037 -0.191 -4.196 1.00 93.50 85 ASP A C 1
ATOM 670 O O . ASP A 1 85 ? 5.672 0.800 -4.556 1.00 93.50 85 ASP A O 1
ATOM 674 N N . SER A 1 86 ? 5.446 -1.433 -4.475 1.00 91.00 86 SER A N 1
ATOM 675 C CA . SER A 1 86 ? 6.714 -1.750 -5.115 1.00 91.00 86 SER A CA 1
ATOM 676 C C . SER A 1 86 ? 6.539 -1.932 -6.618 1.00 91.00 86 SER A C 1
ATOM 678 O O . SER A 1 86 ? 5.683 -2.683 -7.084 1.00 91.00 86 SER A O 1
ATOM 680 N N . LEU A 1 87 ? 7.441 -1.331 -7.395 1.00 88.31 87 LEU A N 1
ATOM 681 C CA . LEU A 1 87 ? 7.538 -1.548 -8.844 1.00 88.31 87 LEU A CA 1
ATOM 682 C C . LEU A 1 87 ? 7.918 -2.993 -9.211 1.00 88.31 87 LEU A C 1
ATOM 684 O O . LEU A 1 87 ? 7.777 -3.385 -10.364 1.00 88.31 87 LEU A O 1
ATOM 688 N N . GLN A 1 88 ? 8.406 -3.781 -8.245 1.00 86.88 88 GLN A N 1
ATOM 689 C CA . GLN A 1 88 ? 8.746 -5.190 -8.442 1.00 86.88 88 GLN A CA 1
ATOM 690 C C . GLN A 1 88 ? 7.511 -6.108 -8.413 1.00 86.88 88 GLN A C 1
ATOM 692 O O . GLN A 1 88 ? 7.586 -7.265 -8.841 1.00 86.88 88 GLN A O 1
ATOM 697 N N . GLU A 1 89 ? 6.390 -5.647 -7.857 1.00 88.19 89 GLU A N 1
ATOM 698 C CA . GLU A 1 89 ? 5.209 -6.486 -7.700 1.00 88.19 89 GLU A CA 1
ATOM 699 C C . GLU A 1 89 ? 4.380 -6.520 -8.986 1.00 88.19 89 GLU A C 1
ATOM 701 O O . GLU A 1 89 ? 3.583 -5.627 -9.267 1.00 88.19 89 GLU A O 1
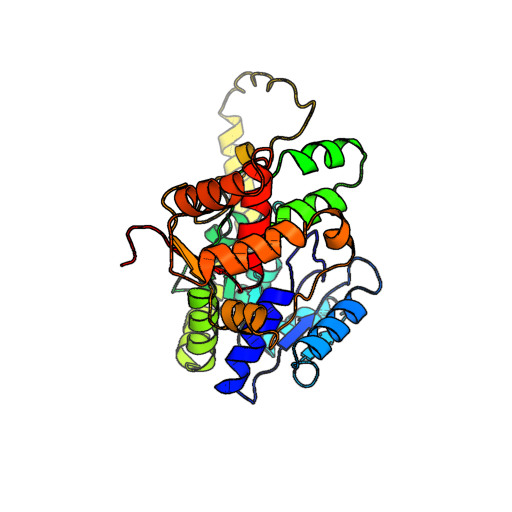ATOM 706 N N . ASN A 1 90 ? 4.588 -7.586 -9.762 1.00 83.44 90 ASN A N 1
ATOM 707 C CA . ASN A 1 90 ? 4.039 -7.725 -11.111 1.00 83.44 90 ASN A CA 1
ATOM 708 C C . ASN A 1 90 ? 2.924 -8.772 -11.226 1.00 83.44 90 ASN A C 1
ATOM 710 O O . ASN A 1 90 ? 2.283 -8.836 -12.267 1.00 83.44 90 ASN A O 1
ATOM 714 N N . PHE A 1 91 ? 2.730 -9.641 -10.227 1.00 88.69 91 PHE A N 1
ATOM 715 C CA . PHE A 1 91 ? 1.719 -10.701 -10.342 1.00 88.69 91 PHE A CA 1
ATOM 716 C C . PHE A 1 91 ? 1.001 -11.024 -9.037 1.00 88.69 91 PHE A C 1
ATOM 718 O O . PHE A 1 91 ? -0.195 -11.248 -9.063 1.00 88.69 91 PHE A O 1
ATOM 725 N N . GLY A 1 92 ? 1.680 -11.082 -7.888 1.00 91.31 92 GLY A N 1
ATOM 726 C CA . GLY A 1 92 ? 1.007 -11.426 -6.632 1.00 91.31 92 GLY A CA 1
ATOM 727 C C . GLY A 1 92 ? 0.683 -12.905 -6.448 1.00 91.31 92 GLY A C 1
ATOM 728 O O . GLY A 1 92 ? -0.466 -13.277 -6.225 1.00 91.31 92 GLY A O 1
ATOM 729 N N . LEU A 1 93 ? 1.702 -13.769 -6.416 1.00 93.38 93 LEU A N 1
ATOM 730 C CA . LEU A 1 93 ? 1.499 -15.187 -6.071 1.00 93.38 93 LEU A CA 1
ATOM 731 C C . LEU A 1 93 ? 0.788 -15.372 -4.721 1.00 93.38 93 LEU A C 1
ATOM 733 O O . LEU A 1 93 ? -0.061 -16.244 -4.593 1.00 93.38 93 LEU A O 1
ATOM 737 N N . THR A 1 94 ? 1.083 -14.537 -3.724 1.00 94.62 94 THR A N 1
ATOM 738 C CA . THR A 1 94 ? 0.430 -14.616 -2.407 1.00 94.62 94 THR A CA 1
ATOM 739 C C . THR A 1 94 ? -1.037 -14.190 -2.438 1.00 94.62 94 THR A C 1
ATOM 741 O O . THR A 1 94 ? -1.810 -14.684 -1.617 1.00 94.62 94 THR A O 1
ATOM 744 N N . VAL A 1 95 ? -1.415 -13.302 -3.368 1.00 96.56 95 VAL A N 1
ATOM 745 C CA . VAL A 1 95 ? -2.808 -12.928 -3.657 1.00 96.56 95 VAL A CA 1
ATOM 746 C C . VAL A 1 95 ? -3.528 -14.119 -4.281 1.00 96.56 95 VAL A C 1
ATOM 748 O O . VAL A 1 95 ? -4.575 -14.525 -3.783 1.00 96.56 95 VAL A O 1
ATOM 751 N N . LEU A 1 96 ? -2.924 -14.744 -5.294 1.00 96.06 96 LEU A N 1
ATOM 752 C CA . LEU A 1 96 ? -3.476 -15.933 -5.939 1.00 96.06 96 LEU A CA 1
ATOM 753 C C . LEU A 1 96 ? -3.637 -17.109 -4.958 1.00 96.06 96 LEU A C 1
ATOM 755 O O . LEU A 1 96 ? -4.672 -17.769 -4.947 1.00 96.06 96 LEU A O 1
ATOM 759 N N . GLU A 1 97 ? -2.649 -17.347 -4.091 1.00 96.44 97 GLU A N 1
ATOM 760 C CA . GLU A 1 97 ? -2.711 -18.361 -3.028 1.00 96.44 97 GLU A CA 1
ATOM 761 C C . GLU A 1 97 ? -3.853 -18.086 -2.032 1.00 96.44 97 GLU A C 1
ATOM 763 O O . GLU A 1 97 ? -4.559 -19.014 -1.631 1.00 96.44 97 GLU A O 1
ATOM 768 N N . ALA A 1 98 ? -4.069 -16.820 -1.654 1.00 97.81 98 ALA A N 1
ATOM 769 C CA . ALA A 1 98 ? -5.176 -16.423 -0.785 1.00 97.81 98 ALA A CA 1
ATOM 770 C C . ALA A 1 98 ? -6.539 -16.670 -1.448 1.00 97.81 98 ALA A C 1
ATOM 772 O O . ALA A 1 98 ? -7.428 -17.264 -0.833 1.00 97.81 98 ALA A O 1
ATOM 773 N N . MET A 1 99 ? -6.673 -16.279 -2.719 1.00 97.94 99 MET A N 1
ATOM 774 C CA . MET A 1 99 ? -7.865 -16.522 -3.533 1.00 97.94 99 MET A CA 1
ATOM 775 C C . MET A 1 99 ? -8.146 -18.024 -3.672 1.00 97.94 99 MET A C 1
ATOM 777 O O . MET A 1 99 ? -9.272 -18.459 -3.452 1.00 97.94 99 MET A O 1
ATOM 781 N N . ALA A 1 100 ? -7.121 -18.845 -3.928 1.00 96.88 100 ALA A N 1
ATOM 782 C CA . ALA A 1 100 ? -7.245 -20.303 -3.997 1.00 96.88 100 ALA A CA 1
ATOM 783 C C . ALA A 1 100 ? -7.693 -20.932 -2.661 1.00 96.88 100 ALA A C 1
ATOM 785 O O . ALA A 1 100 ? -8.406 -21.939 -2.649 1.00 96.88 100 ALA A O 1
ATOM 786 N N . CYS A 1 101 ? -7.328 -20.324 -1.527 1.00 97.12 101 CYS A N 1
ATOM 787 C CA . CYS A 1 101 ? -7.830 -20.717 -0.207 1.00 97.12 101 CYS A CA 1
ATOM 788 C C . CYS A 1 101 ? -9.262 -20.224 0.066 1.00 97.12 101 CYS A C 1
ATOM 790 O O . CYS A 1 101 ? -9.895 -20.686 1.014 1.00 97.12 101 CYS A O 1
ATOM 792 N N . GLY A 1 102 ? -9.817 -19.373 -0.797 1.00 97.25 102 GLY A N 1
ATOM 793 C CA . GLY A 1 102 ? -11.163 -18.823 -0.689 1.00 97.25 102 GLY A CA 1
ATOM 794 C C . GLY A 1 102 ? -11.262 -17.606 0.218 1.00 97.25 102 GLY A C 1
ATOM 795 O O . GLY A 1 102 ? -12.297 -17.423 0.854 1.00 97.25 102 GLY A O 1
ATOM 796 N N . LEU A 1 103 ? -10.198 -16.807 0.313 1.00 98.38 103 LEU A N 1
ATOM 797 C CA . LEU A 1 103 ? -10.233 -15.531 1.018 1.00 98.38 103 LEU A CA 1
ATOM 798 C C . LEU A 1 103 ? -10.611 -14.395 0.062 1.00 98.38 103 LEU A C 1
ATOM 800 O O . LEU A 1 103 ? -10.045 -14.327 -1.033 1.00 98.38 103 LEU A O 1
ATOM 804 N N . PRO A 1 104 ? -11.479 -13.458 0.482 1.00 98.50 104 PRO A N 1
ATOM 805 C CA . PRO A 1 104 ? -11.581 -12.173 -0.189 1.00 98.50 104 PRO A CA 1
ATOM 806 C C . PRO A 1 104 ? -10.269 -11.396 -0.019 1.00 98.50 104 PRO A C 1
ATOM 808 O O . PRO A 1 104 ? -9.629 -11.443 1.041 1.00 98.50 104 PRO A O 1
ATOM 811 N N . VAL A 1 105 ? -9.877 -10.666 -1.062 1.00 98.44 105 VAL A N 1
ATOM 812 C CA . VAL A 1 105 ? -8.613 -9.918 -1.093 1.00 98.44 105 VAL A CA 1
ATOM 813 C C . VAL A 1 105 ? -8.864 -8.414 -1.050 1.00 98.44 105 VAL A C 1
ATOM 815 O O . VAL A 1 105 ? -9.659 -7.900 -1.821 1.00 98.44 105 VAL A O 1
ATOM 818 N N . ILE A 1 106 ? -8.141 -7.685 -0.205 1.00 98.62 106 ILE A N 1
ATOM 819 C CA . ILE A 1 106 ? -7.949 -6.238 -0.350 1.00 98.62 106 ILE A CA 1
ATOM 820 C C . ILE A 1 106 ? -6.543 -6.031 -0.906 1.00 98.62 106 ILE A C 1
ATOM 822 O O . ILE A 1 106 ? -5.559 -6.352 -0.235 1.00 98.62 106 ILE A O 1
ATOM 826 N N . ALA A 1 107 ? -6.438 -5.518 -2.126 1.00 97.62 107 ALA A N 1
ATOM 827 C CA . ALA A 1 107 ? -5.161 -5.286 -2.791 1.00 97.62 107 ALA A CA 1
ATOM 828 C C . ALA A 1 107 ? -5.015 -3.825 -3.216 1.00 97.62 107 ALA A C 1
ATOM 830 O O . ALA A 1 107 ? -6.012 -3.138 -3.414 1.00 97.62 107 ALA A O 1
ATOM 831 N N . SER A 1 108 ? -3.784 -3.335 -3.362 1.00 96.81 108 SER A N 1
ATOM 832 C CA . SER A 1 108 ? -3.567 -2.064 -4.056 1.00 96.81 108 SER A CA 1
ATOM 833 C C . SER A 1 108 ? -4.017 -2.176 -5.515 1.00 96.81 108 SER A C 1
ATOM 835 O O . SER A 1 108 ? -3.767 -3.183 -6.177 1.00 96.81 108 SER A O 1
ATOM 837 N N . ASP A 1 109 ? -4.674 -1.135 -6.025 1.00 96.00 109 ASP A N 1
ATOM 838 C CA . ASP A 1 109 ? -4.934 -0.953 -7.452 1.00 96.00 109 ASP A CA 1
ATOM 839 C C . ASP A 1 109 ? -3.631 -0.533 -8.139 1.00 96.00 109 ASP A C 1
ATOM 841 O O . ASP A 1 109 ? -3.370 0.637 -8.429 1.00 96.00 109 ASP A O 1
ATOM 845 N N . TRP A 1 110 ? -2.774 -1.529 -8.295 1.00 91.81 110 TRP A N 1
ATOM 846 C CA . TRP A 1 110 ? -1.449 -1.479 -8.881 1.00 91.81 110 TRP A CA 1
ATOM 847 C C . TRP A 1 110 ? -1.402 -2.540 -9.978 1.00 91.81 110 TRP A C 1
ATOM 849 O O . TRP A 1 110 ? -2.020 -3.597 -9.818 1.00 91.81 110 TRP A O 1
ATOM 859 N N . ASP A 1 111 ? -0.704 -2.276 -11.084 1.00 84.31 111 ASP A N 1
ATOM 860 C CA . ASP A 1 111 ? -0.789 -3.086 -12.316 1.00 84.31 111 ASP A CA 1
ATOM 861 C C . ASP A 1 111 ? -0.732 -4.597 -12.063 1.00 84.31 111 ASP A C 1
ATOM 863 O O . ASP A 1 111 ? -1.616 -5.336 -12.492 1.00 84.31 111 ASP A O 1
ATOM 867 N N . GLY A 1 112 ? 0.241 -5.037 -11.256 1.00 79.56 112 GLY A N 1
ATOM 868 C CA . GLY A 1 112 ? 0.462 -6.452 -10.968 1.00 79.56 112 GLY A CA 1
ATOM 869 C C . GLY A 1 112 ? -0.685 -7.164 -10.246 1.00 79.56 112 GLY A C 1
ATOM 870 O O . GLY A 1 112 ? -0.762 -8.388 -10.291 1.00 79.56 112 GLY A O 1
ATOM 871 N N . TYR A 1 113 ? -1.588 -6.433 -9.589 1.00 91.50 113 TYR A N 1
ATOM 872 C CA . TYR A 1 113 ? -2.747 -6.991 -8.883 1.00 91.50 113 TYR A CA 1
ATOM 873 C C . TYR A 1 113 ? -4.068 -6.774 -9.615 1.00 91.50 113 TYR A C 1
ATOM 875 O O . TYR A 1 113 ? -5.000 -7.559 -9.414 1.00 91.50 113 TYR A O 1
ATOM 883 N N . ARG A 1 114 ? -4.146 -5.757 -10.483 1.00 88.56 114 ARG A N 1
ATOM 884 C CA . ARG A 1 114 ? -5.364 -5.373 -11.213 1.00 88.56 114 ARG A CA 1
ATOM 885 C C . ARG A 1 114 ? -5.904 -6.504 -12.092 1.00 88.56 114 ARG A C 1
ATOM 887 O O . ARG A 1 114 ? -7.113 -6.628 -12.265 1.00 88.56 114 ARG A O 1
ATOM 894 N N . GLU A 1 115 ? -5.030 -7.360 -12.620 1.00 87.56 115 GLU A N 1
ATOM 895 C CA . GLU A 1 115 ? -5.458 -8.532 -13.392 1.00 87.56 115 GLU A CA 1
ATOM 896 C C . GLU A 1 115 ? -5.994 -9.673 -12.517 1.00 87.56 115 GLU A C 1
ATOM 898 O O . GLU A 1 115 ? -6.886 -10.409 -12.950 1.00 87.56 115 GLU A O 1
ATOM 903 N N . LEU A 1 116 ? -5.486 -9.832 -11.289 1.00 92.94 116 LEU A N 1
ATOM 904 C CA . LEU A 1 116 ? -5.903 -10.903 -10.383 1.00 92.94 116 LEU A CA 1
ATOM 905 C C . LEU A 1 116 ? -7.201 -10.565 -9.652 1.00 92.94 116 LEU A C 1
ATOM 907 O O . LEU A 1 116 ? -8.143 -11.355 -9.692 1.00 92.94 116 LEU A O 1
ATOM 911 N N . VAL A 1 117 ? -7.289 -9.399 -9.019 1.00 97.00 117 VAL A N 1
ATOM 912 C CA . VAL A 1 117 ? -8.441 -9.032 -8.185 1.00 97.00 117 VAL A CA 1
ATOM 913 C C . VAL A 1 117 ? -9.490 -8.317 -9.031 1.00 97.00 117 VAL A C 1
ATOM 915 O O . VAL A 1 117 ? -9.202 -7.303 -9.657 1.00 97.00 117 VAL A O 1
ATOM 918 N N . VAL A 1 118 ? -10.717 -8.841 -9.054 1.00 97.00 118 VAL A N 1
ATOM 919 C CA . VAL A 1 118 ? -11.867 -8.160 -9.663 1.00 97.00 118 VAL A CA 1
ATOM 920 C C . VAL A 1 118 ? -12.574 -7.360 -8.577 1.00 97.00 118 VAL A C 1
ATOM 922 O O . VAL A 1 118 ? -13.153 -7.943 -7.656 1.00 97.00 118 VAL A O 1
ATOM 925 N N . ASP A 1 119 ? -12.487 -6.033 -8.669 1.00 97.88 119 ASP A N 1
ATOM 926 C CA . ASP A 1 119 ? -13.061 -5.115 -7.683 1.00 97.88 119 ASP A CA 1
ATOM 927 C C . ASP A 1 119 ? -14.570 -5.342 -7.503 1.00 97.88 119 ASP A C 1
ATOM 929 O O . ASP A 1 119 ? -15.326 -5.415 -8.473 1.00 97.88 119 ASP A O 1
ATOM 933 N N . GLY A 1 120 ? -14.999 -5.501 -6.251 1.00 97.62 120 GLY A N 1
ATOM 934 C CA . GLY A 1 120 ? -16.380 -5.796 -5.873 1.00 97.62 120 GLY A CA 1
ATOM 935 C C . GLY A 1 120 ? -16.823 -7.252 -6.071 1.00 97.62 120 GLY A C 1
ATOM 936 O O . GLY A 1 120 ? -17.897 -7.605 -5.590 1.00 97.62 120 GLY A O 1
ATOM 937 N N . GLU A 1 121 ? -16.024 -8.102 -6.726 1.00 98.19 121 GLU A N 1
ATOM 938 C CA . GLU A 1 121 ? -16.386 -9.497 -7.030 1.00 98.19 121 GLU A CA 1
ATOM 939 C C . GLU A 1 121 ? -15.499 -10.511 -6.304 1.00 98.19 121 GLU A C 1
ATOM 941 O O . GLU A 1 121 ? -16.017 -11.392 -5.629 1.00 98.19 121 GLU A O 1
ATOM 946 N N . THR A 1 122 ? -14.171 -10.399 -6.394 1.00 98.19 122 THR A N 1
ATOM 947 C CA . THR A 1 122 ? -13.238 -11.304 -5.687 1.00 98.19 122 THR A CA 1
ATOM 948 C C . THR A 1 122 ? -12.582 -10.638 -4.476 1.00 98.19 122 THR A C 1
ATOM 950 O O . THR A 1 122 ? -11.748 -11.237 -3.793 1.00 98.19 122 THR A O 1
ATOM 953 N N . GLY A 1 123 ? -12.892 -9.363 -4.246 1.00 98.44 123 GLY A N 1
ATOM 954 C CA . GLY A 1 123 ? -12.192 -8.507 -3.304 1.00 98.44 123 GLY A CA 1
ATOM 955 C C . GLY A 1 123 ? -12.357 -7.025 -3.629 1.00 98.44 123 GLY A C 1
ATOM 956 O O . GLY A 1 123 ? -13.234 -6.654 -4.403 1.00 98.44 123 GLY A O 1
ATOM 957 N N . PHE A 1 124 ? -11.495 -6.188 -3.059 1.00 98.62 124 PHE A N 1
ATOM 958 C CA . PHE A 1 124 ? -11.456 -4.750 -3.307 1.00 98.62 124 PHE A CA 1
ATOM 959 C C . PHE A 1 124 ? -10.072 -4.297 -3.762 1.00 98.62 124 PHE A C 1
ATOM 961 O O . PHE A 1 124 ? -9.054 -4.697 -3.188 1.00 98.62 124 PHE A O 1
ATOM 968 N N . LEU A 1 125 ? -10.054 -3.429 -4.769 1.00 98.31 125 LEU A N 1
ATOM 969 C CA . LEU A 1 125 ? -8.866 -2.719 -5.223 1.00 98.31 125 LEU A CA 1
ATOM 970 C C . LEU A 1 125 ? -8.832 -1.323 -4.588 1.00 98.31 125 LEU A C 1
ATOM 972 O O . LEU A 1 125 ? -9.774 -0.543 -4.702 1.00 98.31 125 LEU A O 1
ATOM 976 N N . VAL A 1 126 ? -7.737 -1.004 -3.900 1.00 98.06 126 VAL A N 1
ATOM 977 C CA . VAL A 1 126 ? -7.519 0.287 -3.235 1.00 98.06 126 VAL A CA 1
ATOM 978 C C . VAL A 1 126 ? -6.765 1.215 -4.185 1.00 98.06 126 VAL A C 1
ATOM 980 O O . VAL A 1 126 ? -5.592 0.940 -4.451 1.00 98.06 126 VAL A O 1
ATOM 983 N N . PRO A 1 127 ? -7.377 2.313 -4.668 1.00 97.56 127 PRO A N 1
ATOM 984 C CA . PRO A 1 127 ? -6.727 3.234 -5.590 1.00 97.56 127 PRO A CA 1
ATOM 985 C C . PRO A 1 127 ? -5.368 3.721 -5.093 1.00 97.56 127 PRO A C 1
ATOM 987 O O . PRO A 1 127 ? -5.179 3.972 -3.900 1.00 97.56 127 PRO A O 1
ATOM 990 N N . THR A 1 128 ? -4.424 3.871 -6.017 1.00 97.19 128 THR A N 1
ATOM 991 C CA . THR A 1 128 ? -3.063 4.331 -5.722 1.00 97.19 128 THR A CA 1
ATOM 992 C C . THR A 1 128 ? -2.725 5.633 -6.442 1.00 97.19 128 THR A C 1
ATOM 994 O O . THR A 1 128 ? -3.235 5.934 -7.523 1.00 97.19 128 THR A O 1
ATOM 997 N N . TRP A 1 129 ? -1.825 6.402 -5.838 1.00 97.56 129 TRP A N 1
ATOM 998 C CA . TRP A 1 129 ? -1.289 7.655 -6.353 1.00 97.56 129 TRP A CA 1
ATOM 999 C C . TRP A 1 129 ? 0.226 7.569 -6.502 1.00 97.56 129 TRP A C 1
ATOM 1001 O O . TRP A 1 129 ? 0.909 7.059 -5.614 1.00 97.56 129 TRP A O 1
ATOM 1011 N N . TRP A 1 130 ? 0.752 8.145 -7.581 1.00 96.88 130 TRP A N 1
ATOM 1012 C CA . TRP A 1 130 ? 2.190 8.342 -7.777 1.00 96.88 130 TRP A CA 1
ATOM 1013 C C . TRP A 1 130 ? 2.492 9.687 -8.455 1.00 96.88 130 TRP A C 1
ATOM 1015 O O . TRP A 1 130 ? 1.580 10.430 -8.821 1.00 96.88 130 TRP A O 1
ATOM 1025 N N . GLY A 1 131 ? 3.770 10.019 -8.639 1.00 95.12 131 GLY A N 1
ATOM 1026 C CA . GLY A 1 131 ? 4.211 11.278 -9.245 1.00 95.12 131 GLY A CA 1
ATOM 1027 C C . GLY A 1 131 ? 5.630 11.199 -9.798 1.00 95.12 131 GLY A C 1
ATOM 1028 O O . GLY A 1 131 ? 6.355 10.233 -9.551 1.00 95.12 131 GLY A O 1
ATOM 1029 N N . GLN A 1 132 ? 6.031 12.223 -10.550 1.00 93.31 132 GLN A N 1
ATOM 1030 C CA . GLN A 1 132 ? 7.306 12.260 -11.264 1.00 93.31 132 GLN A CA 1
ATOM 1031 C C . GLN A 1 132 ? 8.434 12.691 -10.319 1.00 93.31 132 GLN A C 1
ATOM 1033 O O . GLN A 1 132 ? 8.951 13.811 -10.369 1.00 93.31 132 GLN A O 1
ATOM 1038 N N . CYS A 1 133 ? 8.805 11.782 -9.423 1.00 90.62 133 CYS A N 1
ATOM 1039 C CA . CYS A 1 133 ? 9.776 12.028 -8.359 1.00 90.62 133 CYS A CA 1
ATOM 1040 C C . CYS A 1 133 ? 10.891 10.975 -8.276 1.00 90.62 133 CYS A C 1
ATOM 1042 O O . CYS A 1 133 ? 11.612 10.921 -7.286 1.00 90.62 133 CYS A O 1
ATOM 1044 N N . ASP A 1 134 ? 11.067 10.180 -9.333 1.00 89.25 134 ASP A N 1
ATOM 1045 C CA . ASP A 1 134 ? 12.067 9.115 -9.442 1.00 89.25 134 ASP A CA 1
ATOM 1046 C C . ASP A 1 134 ? 13.493 9.642 -9.677 1.00 89.25 134 ASP A C 1
ATOM 1048 O O . ASP A 1 134 ? 14.454 9.076 -9.167 1.00 89.25 134 ASP A O 1
ATOM 1052 N N . ALA A 1 135 ? 13.641 10.770 -10.383 1.00 86.50 135 ALA A N 1
ATOM 1053 C CA . ALA A 1 135 ? 14.937 11.281 -10.845 1.00 86.50 135 ALA A CA 1
ATOM 1054 C C . ALA A 1 135 ? 16.083 11.319 -9.800 1.00 86.50 135 ALA A C 1
ATOM 1056 O O . ALA A 1 135 ? 17.203 10.958 -10.175 1.00 86.50 135 ALA A O 1
ATOM 1057 N N . PRO A 1 136 ? 15.878 11.710 -8.521 1.00 84.31 136 PRO A N 1
ATOM 1058 C CA . PRO A 1 136 ? 16.939 11.656 -7.506 1.00 84.31 136 PRO A CA 1
ATOM 1059 C C . PRO A 1 136 ? 17.450 10.240 -7.214 1.00 84.31 136 PRO A C 1
ATOM 1061 O O . PRO A 1 136 ? 18.604 10.071 -6.824 1.00 84.31 136 PRO A O 1
ATOM 1064 N N . PHE A 1 137 ? 16.602 9.230 -7.401 1.00 87.50 137 PHE A N 1
ATOM 1065 C CA . PHE A 1 137 ? 16.870 7.840 -7.045 1.00 87.50 137 PHE A CA 1
ATOM 1066 C C . PHE A 1 137 ? 17.379 7.017 -8.228 1.00 87.50 137 PHE A C 1
ATOM 1068 O O . PHE A 1 137 ? 18.104 6.056 -8.007 1.00 87.50 137 PHE A O 1
ATOM 1075 N N . ASN A 1 138 ? 17.129 7.439 -9.472 1.00 84.44 138 ASN A N 1
ATOM 1076 C CA . ASN A 1 138 ? 17.550 6.703 -10.674 1.00 84.44 138 ASN A CA 1
ATOM 1077 C C . ASN A 1 138 ? 19.075 6.487 -10.771 1.00 84.44 138 ASN A C 1
ATOM 1079 O O . ASN A 1 138 ? 19.542 5.573 -11.448 1.00 84.44 138 ASN A O 1
ATOM 1083 N N . LEU A 1 139 ? 19.883 7.335 -10.121 1.00 80.62 139 LEU A N 1
ATOM 1084 C CA . LEU A 1 139 ? 21.338 7.153 -10.056 1.00 80.62 139 LEU A CA 1
ATOM 1085 C C . LEU A 1 139 ? 21.758 6.078 -9.040 1.00 80.62 139 LEU A C 1
ATOM 1087 O O . LEU A 1 139 ? 22.844 5.514 -9.175 1.00 80.62 139 LEU A O 1
ATOM 1091 N N . ILE A 1 140 ? 20.910 5.767 -8.054 1.00 82.62 140 ILE A N 1
ATOM 1092 C CA . ILE A 1 140 ? 21.152 4.715 -7.057 1.00 82.62 140 ILE A CA 1
ATOM 1093 C C . ILE A 1 140 ? 21.168 3.340 -7.739 1.00 82.62 140 ILE A C 1
ATOM 1095 O O . ILE A 1 140 ? 22.029 2.524 -7.396 1.00 82.62 140 ILE A O 1
ATOM 1099 N N . ALA A 1 141 ? 20.334 3.112 -8.767 1.00 77.06 141 ALA A N 1
ATOM 1100 C CA . ALA A 1 141 ? 20.407 1.909 -9.607 1.00 77.06 141 ALA A CA 1
ATOM 1101 C C . ALA A 1 141 ? 21.820 1.625 -10.130 1.00 77.06 141 ALA A C 1
ATOM 1103 O O . ALA A 1 141 ? 22.235 0.468 -10.195 1.00 77.06 141 ALA A O 1
ATOM 1104 N N . LEU A 1 142 ? 22.583 2.663 -10.488 1.00 76.62 142 LEU A N 1
ATOM 1105 C CA . LEU A 1 142 ? 23.922 2.499 -11.061 1.00 76.62 142 LEU A CA 1
ATOM 1106 C C . LEU A 1 142 ? 24.979 2.114 -10.025 1.00 76.62 142 LEU A C 1
ATOM 1108 O O . LEU A 1 142 ? 25.995 1.518 -10.379 1.00 76.62 142 LEU A O 1
ATOM 1112 N N . ALA A 1 143 ? 24.746 2.439 -8.752 1.00 74.06 143 ALA A N 1
ATOM 1113 C CA . ALA A 1 143 ? 25.651 2.125 -7.651 1.00 74.06 143 ALA A CA 1
ATOM 1114 C C . ALA A 1 143 ? 25.439 0.708 -7.075 1.00 74.06 143 ALA A C 1
ATOM 1116 O O . ALA A 1 143 ? 26.190 0.290 -6.195 1.00 74.06 143 ALA A O 1
ATOM 1117 N N . GLY A 1 144 ? 24.453 -0.047 -7.581 1.00 63.31 144 GLY A N 1
ATOM 1118 C CA . GLY A 1 144 ? 24.260 -1.475 -7.293 1.00 63.31 144 GLY A CA 1
ATOM 1119 C C . GLY A 1 144 ? 23.356 -1.810 -6.101 1.00 63.31 144 GLY A C 1
ATOM 1120 O O . GLY A 1 144 ? 23.158 -2.988 -5.814 1.00 63.31 144 GLY A O 1
ATOM 1121 N N . ALA A 1 145 ? 22.766 -0.818 -5.431 1.00 77.44 145 ALA A N 1
ATOM 1122 C CA . ALA A 1 145 ? 21.846 -1.025 -4.309 1.00 77.44 145 ALA A CA 1
ATOM 1123 C C . ALA A 1 145 ? 20.377 -0.906 -4.758 1.00 77.44 145 ALA A C 1
ATOM 1125 O O . ALA A 1 145 ? 19.648 -0.022 -4.312 1.00 77.44 145 ALA A O 1
ATOM 1126 N N . TRP A 1 146 ? 19.941 -1.782 -5.669 1.00 81.44 146 TRP A N 1
ATOM 1127 C CA . TRP A 1 146 ? 18.583 -1.748 -6.240 1.00 81.44 146 TRP A CA 1
ATOM 1128 C C . TRP A 1 146 ? 17.481 -1.793 -5.168 1.00 81.44 146 TRP A C 1
ATOM 1130 O O . TRP A 1 146 ? 16.480 -1.100 -5.305 1.00 81.44 146 TRP A O 1
ATOM 1140 N N . GLU A 1 147 ? 17.677 -2.523 -4.064 1.00 87.00 147 GLU A N 1
ATOM 1141 C CA . GLU A 1 147 ? 16.732 -2.535 -2.935 1.00 87.00 147 GLU A CA 1
ATOM 1142 C C . GLU A 1 147 ? 16.553 -1.139 -2.314 1.00 87.00 147 GLU A C 1
ATOM 1144 O O . GLU A 1 147 ? 15.437 -0.750 -1.985 1.00 87.00 147 GLU A O 1
ATOM 1149 N N . THR A 1 148 ? 17.629 -0.357 -2.196 1.00 88.69 148 THR A N 1
ATOM 1150 C CA . THR A 1 148 ? 17.591 1.014 -1.663 1.00 88.69 148 THR A CA 1
ATOM 1151 C C . THR A 1 148 ? 16.843 1.960 -2.597 1.00 88.69 148 THR A C 1
ATOM 1153 O O . THR A 1 148 ? 16.053 2.787 -2.152 1.00 88.69 148 THR A O 1
ATOM 1156 N N . GLU A 1 149 ? 17.059 1.833 -3.902 1.00 89.69 149 GLU A N 1
ATOM 1157 C CA . GLU A 1 149 ? 16.299 2.588 -4.896 1.00 89.69 149 GLU A CA 1
ATOM 1158 C C . GLU A 1 149 ? 14.806 2.249 -4.839 1.00 89.69 149 GLU A C 1
ATOM 1160 O O . GLU A 1 149 ? 13.972 3.149 -4.760 1.00 89.69 149 GLU A O 1
ATOM 1165 N N . HIS A 1 150 ? 14.467 0.957 -4.840 1.00 90.00 150 HIS A N 1
ATOM 1166 C CA . HIS A 1 150 ? 13.077 0.503 -4.805 1.00 90.00 150 HIS A CA 1
ATOM 1167 C C . HIS A 1 150 ? 12.391 0.921 -3.509 1.00 90.00 150 HIS A C 1
ATOM 1169 O O . HIS A 1 150 ? 11.227 1.312 -3.542 1.00 90.00 150 HIS A O 1
ATOM 1175 N N . PHE A 1 151 ? 13.122 0.918 -2.390 1.00 93.44 151 PHE A N 1
ATOM 1176 C CA . PHE A 1 151 ? 12.656 1.497 -1.140 1.00 93.44 151 PHE A CA 1
ATOM 1177 C C . PHE A 1 151 ? 12.223 2.951 -1.335 1.00 93.44 151 PHE A C 1
ATOM 1179 O O . PHE A 1 151 ? 11.063 3.256 -1.078 1.00 93.44 151 PHE A O 1
ATOM 1186 N N . TYR A 1 152 ? 13.097 3.830 -1.837 1.00 93.69 152 TYR A N 1
ATOM 1187 C CA . TYR A 1 152 ? 12.756 5.245 -2.014 1.00 93.69 152 TYR A CA 1
ATOM 1188 C C . TYR A 1 152 ? 11.618 5.464 -3.017 1.00 93.69 152 TYR A C 1
ATOM 1190 O O . TYR A 1 152 ? 10.727 6.268 -2.756 1.00 93.69 152 TYR A O 1
ATOM 1198 N N . LEU A 1 153 ? 11.586 4.718 -4.124 1.00 93.19 153 LEU A N 1
ATOM 1199 C CA . LEU A 1 153 ? 10.486 4.794 -5.091 1.00 93.19 153 LEU A CA 1
ATOM 1200 C C . LEU A 1 153 ? 9.149 4.343 -4.485 1.00 93.19 153 LEU A C 1
ATOM 1202 O O . LEU A 1 153 ? 8.121 4.959 -4.746 1.00 93.19 153 LEU A O 1
ATOM 1206 N N . ALA A 1 154 ? 9.149 3.320 -3.630 1.00 93.81 154 ALA A N 1
ATOM 1207 C CA . ALA A 1 154 ? 7.941 2.877 -2.940 1.00 93.81 154 ALA A CA 1
ATOM 1208 C C . ALA A 1 154 ? 7.411 3.939 -1.960 1.00 93.81 154 ALA A C 1
ATOM 1210 O O . ALA A 1 154 ? 6.201 4.052 -1.751 1.00 93.81 154 ALA A O 1
ATOM 1211 N N . GLN A 1 155 ? 8.283 4.767 -1.372 1.00 95.00 155 GLN A N 1
ATOM 1212 C CA . GLN A 1 155 ? 7.890 5.788 -0.391 1.00 95.00 155 GLN A CA 1
ATOM 1213 C C . GLN A 1 155 ? 7.066 6.945 -0.977 1.00 95.00 155 GLN A C 1
ATOM 1215 O O . GLN A 1 155 ? 6.422 7.666 -0.214 1.00 95.00 155 GLN A O 1
ATOM 1220 N N . CYS A 1 156 ? 7.022 7.106 -2.302 1.00 94.62 156 CYS A N 1
ATOM 1221 C CA . CYS A 1 156 ? 6.169 8.088 -2.974 1.00 94.62 156 CYS A CA 1
ATOM 1222 C C . CYS A 1 156 ? 4.933 7.478 -3.655 1.00 94.62 156 CYS A C 1
ATOM 1224 O O . CYS A 1 156 ? 4.238 8.175 -4.393 1.00 94.62 156 CYS A O 1
ATOM 1226 N N . VAL A 1 157 ? 4.619 6.208 -3.389 1.00 96.19 157 VAL A N 1
ATOM 1227 C CA . VAL A 1 157 ? 3.352 5.588 -3.795 1.00 96.19 157 VAL A CA 1
ATOM 1228 C C . VAL A 1 157 ? 2.386 5.615 -2.613 1.00 96.19 157 VAL A C 1
ATOM 1230 O O . VAL A 1 157 ? 2.653 5.023 -1.560 1.00 96.19 157 VAL A O 1
ATOM 1233 N N . ALA A 1 158 ? 1.270 6.322 -2.782 1.00 97.12 158 ALA A N 1
ATOM 1234 C CA . ALA A 1 158 ? 0.247 6.501 -1.755 1.00 97.12 158 ALA A CA 1
ATOM 1235 C C . ALA A 1 158 ? -1.026 5.716 -2.081 1.00 97.12 158 ALA A C 1
ATOM 1237 O O . ALA A 1 158 ? -1.361 5.517 -3.244 1.00 97.12 158 ALA A O 1
ATOM 1238 N N . LEU A 1 159 ? -1.746 5.295 -1.044 1.00 96.31 159 LEU A N 1
ATOM 1239 C CA . LEU A 1 159 ? -3.026 4.593 -1.144 1.00 96.31 159 LEU A CA 1
ATOM 1240 C C . LEU A 1 159 ? -4.173 5.565 -0.858 1.00 96.31 159 LEU A C 1
ATOM 1242 O O . LEU A 1 159 ? -4.010 6.514 -0.089 1.00 96.31 159 LEU A O 1
ATOM 1246 N N . ASP A 1 160 ? -5.347 5.301 -1.419 1.00 96.50 160 ASP A N 1
ATOM 1247 C CA . ASP A 1 160 ? -6.587 5.933 -0.981 1.00 96.50 160 ASP A CA 1
ATOM 1248 C C . ASP A 1 160 ? -7.046 5.321 0.353 1.00 96.50 160 ASP A C 1
ATOM 1250 O O . ASP A 1 160 ? -7.532 4.189 0.429 1.00 96.50 160 ASP A O 1
ATOM 1254 N N . TRP A 1 161 ? -6.866 6.091 1.424 1.00 94.88 161 TRP A N 1
ATOM 1255 C CA . TRP A 1 161 ? -7.187 5.683 2.790 1.00 94.88 161 TRP A CA 1
ATOM 1256 C C . TRP A 1 161 ? -8.676 5.462 3.018 1.00 94.88 161 TRP A C 1
ATOM 1258 O O . TRP A 1 161 ? -9.054 4.510 3.696 1.00 94.88 161 TRP A O 1
ATOM 1268 N N . GLU A 1 162 ? -9.522 6.303 2.425 1.00 93.75 162 GLU A N 1
ATOM 1269 C CA . GLU A 1 162 ? -10.970 6.190 2.571 1.00 93.75 162 GLU A CA 1
ATOM 1270 C C . GLU A 1 162 ? -11.448 4.873 1.950 1.00 93.75 162 GLU A C 1
ATOM 1272 O O . GLU A 1 162 ? -12.258 4.150 2.533 1.00 93.75 162 GLU A O 1
ATOM 1277 N N . LYS A 1 163 ? -10.896 4.501 0.791 1.00 96.62 163 LYS A N 1
ATOM 1278 C CA . LYS A 1 163 ? -11.189 3.215 0.145 1.00 96.62 163 LYS A CA 1
ATOM 1279 C C . LYS A 1 163 ? -10.645 2.025 0.929 1.00 96.62 163 LYS A C 1
ATOM 1281 O O . LYS A 1 163 ? -11.364 1.037 1.070 1.00 96.62 163 LYS A O 1
ATOM 1286 N N . LEU A 1 164 ? -9.431 2.119 1.475 1.00 97.56 164 LEU A N 1
ATOM 1287 C CA . LEU A 1 164 ? -8.856 1.070 2.321 1.00 97.56 164 LEU A CA 1
ATOM 1288 C C . LEU A 1 164 ? -9.708 0.813 3.573 1.00 97.56 164 LEU A C 1
ATOM 1290 O O . LEU A 1 164 ? -10.048 -0.334 3.866 1.00 97.56 164 LEU A O 1
ATOM 1294 N N . GLU A 1 165 ? -10.073 1.871 4.296 1.00 95.75 165 GLU A N 1
ATOM 1295 C CA . GLU A 1 165 ? -10.895 1.775 5.505 1.00 95.75 165 GLU A CA 1
ATOM 1296 C C . GLU A 1 165 ? -12.284 1.214 5.190 1.00 95.75 165 GLU A C 1
ATOM 1298 O O . GLU A 1 165 ? -12.741 0.289 5.864 1.00 95.75 165 GLU A O 1
ATOM 1303 N N . ASN A 1 166 ? -12.928 1.702 4.126 1.00 97.06 166 ASN A N 1
ATOM 1304 C CA . ASN A 1 166 ? -14.230 1.198 3.696 1.00 97.06 166 ASN A CA 1
ATOM 1305 C C . ASN A 1 166 ? -14.176 -0.286 3.306 1.00 97.06 166 ASN A C 1
ATOM 1307 O O . ASN A 1 166 ? -15.067 -1.043 3.693 1.00 97.06 166 ASN A O 1
ATOM 1311 N N . ALA A 1 167 ? -13.139 -0.726 2.587 1.00 98.38 167 ALA A N 1
ATOM 1312 C CA . ALA A 1 167 ? -12.960 -2.130 2.218 1.00 98.38 167 ALA A CA 1
ATOM 1313 C C . ALA A 1 167 ? -12.792 -3.027 3.456 1.00 98.38 167 ALA A C 1
ATOM 1315 O O . ALA A 1 167 ? -13.460 -4.057 3.569 1.00 98.38 167 ALA A O 1
ATOM 1316 N N . LEU A 1 168 ? -11.956 -2.611 4.417 1.00 98.19 168 LEU A N 1
ATOM 1317 C CA . LEU A 1 168 ? -11.760 -3.326 5.682 1.00 98.19 168 LEU A CA 1
ATOM 1318 C C . LEU A 1 168 ? -13.065 -3.430 6.476 1.00 98.19 168 LEU A C 1
ATOM 1320 O O . LEU A 1 168 ? -13.447 -4.526 6.884 1.00 98.19 168 LEU A O 1
ATOM 1324 N N . GLN A 1 169 ? -13.769 -2.312 6.670 1.00 97.62 169 GLN A N 1
ATOM 1325 C CA . GLN A 1 169 ? -15.018 -2.283 7.434 1.00 97.62 169 GLN A CA 1
ATOM 1326 C C . GLN A 1 169 ? -16.117 -3.114 6.767 1.00 97.62 169 GLN A C 1
ATOM 1328 O O . GLN A 1 169 ? -16.800 -3.876 7.449 1.00 97.62 169 GLN A O 1
ATOM 1333 N N . THR A 1 170 ? -16.254 -3.009 5.442 1.00 98.31 170 THR A N 1
ATOM 1334 C CA . THR A 1 170 ? -17.249 -3.757 4.663 1.00 98.31 170 THR A CA 1
ATOM 1335 C C . THR A 1 170 ? -17.024 -5.256 4.804 1.00 98.31 170 THR A C 1
ATOM 1337 O O . THR A 1 170 ? -17.936 -5.985 5.197 1.00 98.31 170 THR A O 1
ATOM 1340 N N . LEU A 1 171 ? -15.795 -5.722 4.555 1.00 98.56 171 LEU A N 1
ATOM 1341 C CA . LEU A 1 171 ? -15.498 -7.144 4.657 1.00 98.56 171 LEU A CA 1
ATOM 1342 C C . LEU A 1 171 ? -15.595 -7.642 6.093 1.00 98.56 171 LEU A C 1
ATOM 1344 O O . LEU A 1 171 ? -16.087 -8.743 6.281 1.00 98.56 171 LEU A O 1
ATOM 1348 N N . LEU A 1 172 ? -15.179 -6.881 7.109 1.00 97.94 172 LEU A N 1
ATOM 1349 C CA . LEU A 1 172 ? -15.288 -7.316 8.508 1.00 97.94 172 LEU A CA 1
ATOM 1350 C C . LEU A 1 172 ? -16.745 -7.402 8.989 1.00 97.94 172 LEU A C 1
ATOM 1352 O O . LEU A 1 172 ? -17.073 -8.319 9.750 1.00 97.94 172 LEU A O 1
ATOM 1356 N N . ALA A 1 173 ? -17.615 -6.504 8.522 1.00 98.06 173 ALA A N 1
ATOM 1357 C CA . ALA A 1 173 ? -19.029 -6.466 8.889 1.00 98.06 173 ALA A CA 1
ATOM 1358 C C . ALA A 1 173 ? -19.861 -7.595 8.261 1.00 98.06 173 ALA A C 1
ATOM 1360 O O . ALA A 1 173 ? -20.807 -8.066 8.893 1.00 98.06 173 ALA A O 1
ATOM 1361 N N . ASP A 1 174 ? -19.520 -8.037 7.049 1.00 98.44 174 ASP A N 1
ATOM 1362 C CA . ASP A 1 174 ? -20.367 -8.940 6.267 1.00 98.44 174 ASP A CA 1
ATOM 1363 C C . ASP A 1 174 ? -19.684 -10.282 5.968 1.00 98.44 174 ASP A C 1
ATOM 1365 O O . ASP A 1 174 ? -18.899 -10.431 5.033 1.00 98.44 174 ASP A O 1
ATOM 1369 N N . SER A 1 175 ? -20.009 -11.304 6.765 1.00 98.12 175 SER A N 1
ATOM 1370 C CA . SER A 1 175 ? -19.470 -12.654 6.565 1.00 98.12 175 SER A CA 1
ATOM 1371 C C . SER A 1 175 ? -20.015 -13.374 5.327 1.00 98.12 175 SER A C 1
ATOM 1373 O O . SER A 1 175 ? -19.367 -14.303 4.846 1.00 98.12 175 SER A O 1
ATOM 1375 N N . GLU A 1 176 ? -21.203 -13.003 4.838 1.00 98.56 176 GLU A N 1
ATOM 1376 C CA . GLU A 1 176 ? -21.784 -13.608 3.634 1.00 98.56 176 GLU A CA 1
ATOM 1377 C C . GLU A 1 176 ? -21.046 -13.091 2.403 1.00 98.56 176 GLU A C 1
ATOM 1379 O O . GLU A 1 176 ? -20.567 -13.892 1.600 1.00 98.56 176 GLU A O 1
ATOM 1384 N N . LEU A 1 177 ? -20.816 -11.778 2.345 1.00 98.69 177 LEU A N 1
ATOM 1385 C CA . LEU A 1 177 ? -19.982 -11.155 1.325 1.00 98.69 177 LEU A CA 1
ATOM 1386 C C . LEU A 1 177 ? -18.569 -11.748 1.303 1.00 98.69 177 LEU A C 1
ATOM 1388 O O . LEU A 1 177 ? -18.067 -12.070 0.228 1.00 98.69 177 LEU A O 1
ATOM 1392 N N . ARG A 1 178 ? -17.938 -11.965 2.472 1.00 98.62 178 ARG A N 1
ATOM 1393 C CA . ARG A 1 178 ? -16.614 -12.618 2.536 1.00 98.62 178 ARG A CA 1
ATOM 1394 C C . ARG A 1 178 ? -16.620 -13.998 1.881 1.00 98.62 178 ARG A C 1
ATOM 1396 O O . ARG A 1 178 ? -15.686 -14.331 1.154 1.00 98.62 178 ARG A O 1
ATOM 1403 N N . ARG A 1 179 ? -17.657 -14.802 2.136 1.00 98.44 179 ARG A N 1
ATOM 1404 C CA . ARG A 1 179 ? -17.788 -16.150 1.560 1.00 98.44 179 ARG A CA 1
ATOM 1405 C C . ARG A 1 179 ? -18.020 -16.102 0.057 1.00 98.44 179 ARG A C 1
ATOM 1407 O O . ARG A 1 179 ? -17.390 -16.879 -0.653 1.00 98.44 179 ARG A O 1
ATOM 1414 N N . GLU A 1 180 ? -18.883 -15.204 -0.408 1.00 98.62 180 GLU A N 1
ATOM 1415 C CA . GLU A 1 180 ? -19.170 -15.044 -1.835 1.00 98.62 180 GLU A CA 1
ATOM 1416 C C . GLU A 1 180 ? -17.922 -14.586 -2.594 1.00 98.62 180 GLU A C 1
ATOM 1418 O O . GLU A 1 180 ? -17.476 -15.265 -3.517 1.00 98.62 180 GLU A O 1
ATOM 1423 N N . MET A 1 181 ? -17.276 -13.510 -2.137 1.00 98.69 181 MET A N 1
ATOM 1424 C CA . MET A 1 181 ? -16.048 -13.010 -2.757 1.00 98.69 181 MET A CA 1
ATOM 1425 C C . MET A 1 181 ? -14.914 -14.036 -2.716 1.00 98.69 181 MET A C 1
ATOM 1427 O O . MET A 1 181 ? -14.190 -14.209 -3.695 1.00 98.69 181 MET A O 1
ATOM 1431 N N . GLY A 1 182 ? -14.772 -14.761 -1.604 1.00 98.50 182 GLY A N 1
ATOM 1432 C CA . GLY A 1 182 ? -13.814 -15.854 -1.483 1.00 98.50 182 GLY A CA 1
ATOM 1433 C C . GLY A 1 182 ? -14.091 -17.004 -2.457 1.00 98.50 182 GLY A C 1
ATOM 1434 O O . GLY A 1 182 ? -13.163 -17.555 -3.050 1.00 98.50 182 GLY A O 1
ATOM 1435 N N . HIS A 1 183 ? -15.361 -17.354 -2.671 1.00 98.38 183 HIS A N 1
ATOM 1436 C CA . HIS A 1 183 ? -15.762 -18.354 -3.658 1.00 98.38 183 HIS A CA 1
ATOM 1437 C C . HIS A 1 183 ? -15.430 -17.907 -5.089 1.00 98.38 183 HIS A C 1
ATOM 1439 O O . HIS A 1 183 ? -14.783 -18.662 -5.817 1.00 98.38 183 HIS A O 1
ATOM 1445 N N . GLN A 1 184 ? -15.777 -16.672 -5.469 1.00 98.44 184 GLN A N 1
ATOM 1446 C CA . GLN A 1 184 ? -15.420 -16.122 -6.784 1.00 98.44 184 GLN A CA 1
ATOM 1447 C C . GLN A 1 184 ? -13.900 -16.033 -6.973 1.00 98.44 184 GLN A C 1
ATOM 1449 O O . GLN A 1 184 ? -13.372 -16.401 -8.024 1.00 98.44 184 GLN A O 1
ATOM 1454 N N . GLY A 1 185 ? -13.170 -15.632 -5.927 1.00 97.88 185 GLY A N 1
ATOM 1455 C CA . GLY A 1 185 ? -11.710 -15.627 -5.921 1.00 97.88 185 GLY A CA 1
ATOM 1456 C C . GLY A 1 185 ? -11.125 -17.010 -6.208 1.00 97.88 185 GLY A C 1
ATOM 1457 O O . GLY A 1 185 ? -10.226 -17.136 -7.040 1.00 97.88 185 GLY A O 1
ATOM 1458 N N . ARG A 1 186 ? -11.674 -18.063 -5.593 1.00 97.44 186 ARG A N 1
ATOM 1459 C CA . ARG A 1 186 ? -11.244 -19.448 -5.827 1.00 97.44 186 ARG A CA 1
ATOM 1460 C C . ARG A 1 186 ? -11.462 -19.880 -7.276 1.00 97.44 186 ARG A C 1
ATOM 1462 O O . ARG A 1 186 ? -10.525 -20.387 -7.886 1.00 97.44 186 ARG A O 1
ATOM 1469 N N . LEU A 1 187 ? -12.648 -19.625 -7.835 1.00 96.69 187 LEU A N 1
ATOM 1470 C CA . LEU A 1 187 ? -12.955 -19.932 -9.239 1.00 96.69 187 LEU A CA 1
ATOM 1471 C C . LEU A 1 187 ? -11.987 -19.227 -10.193 1.00 96.69 187 LEU A C 1
ATOM 1473 O O . LEU A 1 187 ? -11.483 -19.830 -11.140 1.00 96.69 187 LEU A O 1
ATOM 1477 N N . LYS A 1 188 ? -11.676 -17.955 -9.924 1.00 95.62 188 LYS A N 1
ATOM 1478 C CA . LYS A 1 188 ? -10.690 -17.219 -10.714 1.00 95.62 188 LYS A CA 1
ATOM 1479 C C . LYS A 1 188 ? -9.286 -17.809 -10.571 1.00 95.62 188 LYS A C 1
ATOM 1481 O O . LYS A 1 188 ? -8.582 -17.926 -11.570 1.00 95.62 188 LYS A O 1
ATOM 1486 N N . ALA A 1 189 ? -8.884 -18.211 -9.366 1.00 95.88 189 ALA A N 1
ATOM 1487 C CA . ALA A 1 189 ? -7.568 -18.793 -9.117 1.00 95.88 189 ALA A CA 1
ATOM 1488 C C . ALA A 1 189 ? -7.345 -20.126 -9.857 1.00 95.88 189 ALA A C 1
ATOM 1490 O O . ALA A 1 189 ? -6.233 -20.386 -10.313 1.00 95.88 189 ALA A O 1
ATOM 1491 N N . GLU A 1 190 ? -8.390 -20.936 -10.057 1.00 92.94 190 GLU A N 1
ATOM 1492 C CA . GLU A 1 190 ? -8.319 -22.193 -10.824 1.00 92.94 190 GLU A CA 1
ATOM 1493 C C . GLU A 1 190 ? -7.877 -21.981 -12.284 1.00 92.94 190 GLU A C 1
ATOM 1495 O O . GLU A 1 190 ? -7.184 -22.823 -12.862 1.00 92.94 190 GLU A O 1
ATOM 1500 N N . ALA A 1 191 ? -8.191 -20.827 -12.883 1.00 90.44 191 ALA A N 1
ATOM 1501 C CA . ALA A 1 191 ? -7.738 -20.486 -14.234 1.00 90.44 191 ALA A CA 1
ATOM 1502 C C . ALA A 1 191 ? -6.205 -20.345 -14.343 1.00 90.44 191 ALA A C 1
ATOM 1504 O O . ALA A 1 191 ? -5.655 -20.424 -15.445 1.00 90.44 191 ALA A O 1
ATOM 1505 N N . TYR A 1 192 ? -5.522 -20.165 -13.209 1.00 92.75 192 TYR A N 1
ATOM 1506 C CA . TYR A 1 192 ? -4.068 -20.056 -13.103 1.00 92.75 192 TYR A CA 1
ATOM 1507 C C . TYR A 1 192 ? -3.398 -21.367 -12.665 1.00 92.75 192 TYR A C 1
ATOM 1509 O O . TYR A 1 192 ? -2.195 -21.377 -12.403 1.00 92.75 192 TYR A O 1
ATOM 1517 N N . ASP A 1 193 ? -4.139 -22.480 -12.609 1.00 92.62 193 ASP A N 1
ATOM 1518 C CA . ASP A 1 193 ? -3.551 -23.799 -12.378 1.00 92.62 193 ASP A CA 1
ATOM 1519 C C . ASP A 1 193 ? -2.519 -24.154 -13.464 1.00 92.62 193 ASP A C 1
ATOM 1521 O O . ASP A 1 193 ? -2.696 -23.861 -14.652 1.00 92.62 193 ASP A O 1
ATOM 1525 N N . TRP A 1 194 ? -1.436 -24.827 -13.068 1.00 93.62 194 TRP A N 1
ATOM 1526 C CA . TRP A 1 194 ? -0.341 -25.164 -13.977 1.00 93.62 194 TRP A CA 1
ATOM 1527 C C . TRP A 1 194 ? -0.785 -26.006 -15.174 1.00 93.62 194 TRP A C 1
ATOM 1529 O O . TRP A 1 194 ? -0.236 -25.826 -16.259 1.00 93.62 194 TRP A O 1
ATOM 1539 N N . GLN A 1 195 ? -1.789 -26.875 -15.030 1.00 91.94 195 GLN A N 1
ATOM 1540 C CA . GLN A 1 195 ? -2.307 -27.660 -16.155 1.00 91.94 195 GLN A CA 1
ATOM 1541 C C . GLN A 1 195 ? -2.966 -26.757 -17.207 1.00 91.94 195 GLN A C 1
ATOM 1543 O O . GLN A 1 195 ? -2.771 -26.957 -18.410 1.00 91.94 195 GLN A O 1
ATOM 1548 N N . ASN A 1 196 ? -3.674 -25.713 -16.767 1.00 90.44 196 ASN A N 1
ATOM 1549 C CA . ASN A 1 196 ? -4.291 -24.721 -17.646 1.00 90.44 196 ASN A CA 1
ATOM 1550 C C . ASN A 1 196 ? -3.231 -23.829 -18.311 1.00 90.44 196 ASN A C 1
ATOM 1552 O O . ASN A 1 196 ? -3.273 -23.603 -19.524 1.00 90.44 196 ASN A O 1
ATOM 1556 N N . ILE A 1 197 ? -2.253 -23.351 -17.536 1.00 92.75 197 ILE A N 1
ATOM 1557 C CA . ILE A 1 197 ? -1.189 -22.467 -18.029 1.00 92.75 197 ILE A CA 1
ATOM 1558 C C . ILE A 1 197 ? -0.303 -23.175 -19.054 1.00 92.75 197 ILE A C 1
ATOM 1560 O O . ILE A 1 197 ? -0.096 -22.640 -20.144 1.00 92.75 197 ILE A O 1
ATOM 1564 N N . VAL A 1 198 ? 0.184 -24.382 -18.748 1.00 94.75 198 VAL A N 1
ATOM 1565 C CA . VAL A 1 198 ? 1.056 -25.148 -19.654 1.00 94.75 198 VAL A CA 1
ATOM 1566 C C . VAL A 1 198 ? 0.357 -25.401 -20.990 1.00 94.75 198 VAL A C 1
ATOM 1568 O O . VAL A 1 198 ? 0.941 -25.130 -22.038 1.00 94.75 198 VAL A O 1
ATOM 1571 N N . SER A 1 199 ? -0.919 -25.799 -20.964 1.00 92.69 199 SER A N 1
ATOM 1572 C CA . SER A 1 199 ? -1.709 -26.033 -22.181 1.00 92.69 199 SER A CA 1
ATOM 1573 C C . SER A 1 199 ? -1.809 -24.782 -23.070 1.00 92.69 199 SER A C 1
ATOM 1575 O O . SER A 1 199 ? -1.638 -24.856 -24.288 1.00 92.69 199 SER A O 1
ATOM 1577 N N . ARG A 1 200 ? -2.035 -23.601 -22.473 1.00 92.56 200 ARG A N 1
ATOM 1578 C CA . ARG A 1 200 ? -2.082 -22.319 -23.204 1.00 92.56 200 ARG A CA 1
ATOM 1579 C C . ARG A 1 200 ? -0.719 -21.930 -23.779 1.00 92.56 200 ARG A C 1
ATOM 1581 O O . ARG A 1 200 ? -0.652 -21.422 -24.898 1.00 92.56 200 ARG A O 1
ATOM 1588 N N . TYR A 1 201 ? 0.358 -22.175 -23.035 1.00 93.31 201 TYR A N 1
ATOM 1589 C CA . TYR A 1 201 ? 1.725 -21.929 -23.500 1.00 93.31 201 TYR A CA 1
ATOM 1590 C C . TYR A 1 201 ? 2.084 -22.801 -24.709 1.00 93.31 201 TYR A C 1
ATOM 1592 O O . TYR A 1 201 ? 2.649 -22.295 -25.679 1.00 93.31 201 TYR A O 1
ATOM 1600 N N . GLU A 1 202 ? 1.726 -24.087 -24.693 1.00 93.00 202 GLU A N 1
ATOM 1601 C CA . GLU A 1 202 ? 1.946 -24.992 -25.827 1.00 93.00 202 GLU A CA 1
ATOM 1602 C C . GLU A 1 202 ? 1.184 -24.542 -27.079 1.00 93.00 202 GLU A C 1
ATOM 1604 O O . GLU A 1 202 ? 1.743 -24.551 -28.180 1.00 93.00 202 GLU A O 1
ATOM 1609 N N . GLN A 1 203 ? -0.064 -24.092 -26.918 1.00 92.50 203 GLN A N 1
ATOM 1610 C CA . GLN A 1 203 ? -0.847 -23.537 -28.021 1.00 92.50 203 GLN A CA 1
ATOM 1611 C C . GLN A 1 203 ? -0.178 -22.284 -28.607 1.00 92.50 203 GLN A C 1
ATOM 1613 O O . GLN A 1 203 ? 0.022 -22.204 -29.822 1.00 92.50 203 GLN A O 1
ATOM 1618 N N . LEU A 1 204 ? 0.227 -21.334 -27.756 1.00 91.50 204 LEU A N 1
ATOM 1619 C CA . LEU A 1 204 ? 0.915 -20.116 -28.190 1.00 91.50 204 LEU A CA 1
ATOM 1620 C C . LEU A 1 204 ? 2.221 -20.434 -28.926 1.00 91.50 204 LEU A C 1
ATOM 1622 O O . LEU A 1 204 ? 2.532 -19.810 -29.942 1.00 91.50 204 LEU A O 1
ATOM 1626 N N . TRP A 1 205 ? 2.986 -21.415 -28.443 1.00 89.38 205 TRP A N 1
ATOM 1627 C CA . TRP A 1 205 ? 4.196 -21.886 -29.114 1.00 89.38 205 TRP A CA 1
ATOM 1628 C C . TRP A 1 205 ? 3.896 -22.389 -30.531 1.00 89.38 205 TRP A C 1
ATOM 1630 O O . TRP A 1 205 ? 4.537 -21.959 -31.492 1.00 89.38 205 TRP A O 1
ATOM 1640 N N . GLN A 1 206 ? 2.884 -23.247 -30.688 1.00 88.69 206 GLN A N 1
ATOM 1641 C CA . GLN A 1 206 ? 2.470 -23.770 -31.993 1.00 88.69 206 GLN A CA 1
ATOM 1642 C C . GLN A 1 206 ? 2.018 -22.657 -32.948 1.00 88.69 206 GLN A C 1
ATOM 1644 O O . GLN A 1 206 ? 2.377 -22.678 -34.127 1.00 88.69 206 GLN A O 1
ATOM 1649 N N . GLU A 1 207 ? 1.277 -21.664 -32.457 1.00 88.12 207 GLU A N 1
ATOM 1650 C CA . GLU A 1 207 ? 0.863 -20.494 -33.240 1.00 88.12 207 GLU A CA 1
ATOM 1651 C C . GLU A 1 207 ? 2.065 -19.639 -33.662 1.00 88.12 207 GLU A C 1
ATOM 1653 O O . GLU A 1 207 ? 2.161 -19.228 -34.820 1.00 88.12 207 GLU A O 1
ATOM 1658 N N . SER A 1 208 ? 3.024 -19.444 -32.754 1.00 84.38 208 SER A N 1
ATOM 1659 C CA . SER A 1 208 ? 4.205 -18.599 -32.962 1.00 84.38 208 SER A CA 1
ATOM 1660 C C . SER A 1 208 ? 5.133 -19.133 -34.053 1.00 84.38 208 SER A C 1
ATOM 1662 O O . SER A 1 208 ? 5.715 -18.347 -34.797 1.00 84.38 208 SER A O 1
ATOM 1664 N N . THR A 1 209 ? 5.214 -20.459 -34.236 1.00 76.69 209 THR A N 1
ATOM 1665 C CA . THR A 1 209 ? 5.982 -21.072 -35.342 1.00 76.69 209 THR A CA 1
ATOM 1666 C C . THR A 1 209 ? 5.509 -20.656 -36.742 1.00 76.69 209 THR A C 1
ATOM 1668 O O . THR A 1 209 ? 6.217 -20.889 -37.722 1.00 76.69 209 THR A O 1
ATOM 1671 N N . ARG A 1 210 ? 4.327 -20.034 -36.857 1.00 74.50 210 ARG A N 1
ATOM 1672 C CA . ARG A 1 210 ? 3.751 -19.565 -38.125 1.00 74.50 210 ARG A CA 1
ATOM 1673 C C . ARG A 1 210 ? 4.115 -18.117 -38.466 1.00 74.50 210 ARG A C 1
ATOM 1675 O O . ARG A 1 210 ? 3.838 -17.689 -39.585 1.00 74.50 210 ARG A O 1
ATOM 1682 N N . PHE A 1 211 ? 4.736 -17.375 -37.550 1.00 71.69 211 PHE A N 1
ATOM 1683 C CA . PHE A 1 211 ? 5.143 -15.986 -37.764 1.00 71.69 211 PHE A CA 1
ATOM 1684 C C . PHE A 1 211 ? 6.658 -15.887 -38.003 1.00 71.69 211 PHE A C 1
ATOM 1686 O O . PHE A 1 211 ? 7.460 -16.493 -37.297 1.00 71.69 211 PHE A O 1
ATOM 1693 N N . LEU A 1 212 ? 7.063 -15.110 -39.011 1.00 65.81 212 LEU A N 1
ATOM 1694 C CA . LEU A 1 212 ? 8.464 -14.740 -39.227 1.00 65.81 212 LEU A CA 1
ATOM 1695 C C . LEU A 1 212 ? 8.835 -13.616 -38.251 1.00 65.81 212 LEU A C 1
ATOM 1697 O O . LEU A 1 212 ? 8.100 -12.636 -38.133 1.00 65.81 212 LEU A O 1
ATOM 1701 N N . PHE A 1 213 ? 9.967 -13.758 -37.557 1.00 68.88 213 PHE A N 1
ATOM 1702 C CA . PHE A 1 213 ? 10.483 -12.750 -36.629 1.00 68.88 213 PHE A CA 1
ATOM 1703 C C . PHE A 1 213 ? 10.607 -11.382 -37.313 1.00 68.88 213 PHE A C 1
ATOM 1705 O O . PHE A 1 213 ? 11.337 -11.235 -38.295 1.00 68.88 213 PHE A O 1
ATOM 1712 N N . ASN A 1 214 ? 9.937 -10.368 -36.762 1.00 68.31 214 ASN A N 1
ATOM 1713 C CA . ASN A 1 214 ? 10.223 -8.984 -37.114 1.00 68.31 214 ASN A CA 1
ATOM 1714 C C . ASN A 1 214 ? 11.571 -8.575 -36.499 1.00 68.31 214 ASN A C 1
ATOM 1716 O O . ASN A 1 214 ? 11.851 -8.942 -35.354 1.00 68.31 214 ASN A O 1
ATOM 1720 N N . PRO A 1 215 ? 12.406 -7.808 -37.219 1.00 67.44 215 PRO A N 1
ATOM 1721 C CA . PRO A 1 215 ? 13.619 -7.257 -36.640 1.00 67.44 215 PRO A CA 1
ATOM 1722 C C . PRO A 1 215 ? 13.254 -6.366 -35.448 1.00 67.44 215 PRO A C 1
ATOM 1724 O O . PRO A 1 215 ? 12.454 -5.438 -35.568 1.00 67.44 215 PRO A O 1
ATOM 1727 N N . VAL A 1 216 ? 13.838 -6.672 -34.291 1.00 71.12 216 VAL A N 1
ATOM 1728 C CA . VAL A 1 216 ? 13.709 -5.852 -33.087 1.00 71.12 216 VAL A CA 1
ATOM 1729 C C . VAL A 1 216 ? 14.549 -4.597 -33.292 1.00 71.12 216 VAL A C 1
ATOM 1731 O O . VAL A 1 216 ? 15.765 -4.679 -33.470 1.00 71.12 216 VAL A O 1
ATOM 1734 N N . THR A 1 217 ? 13.910 -3.431 -33.279 1.00 70.31 217 THR A N 1
ATOM 1735 C CA . THR A 1 217 ? 14.627 -2.156 -33.244 1.00 70.31 217 THR A CA 1
ATOM 1736 C C . THR A 1 217 ? 15.348 -2.054 -31.898 1.00 70.31 217 THR A C 1
ATOM 1738 O O . THR A 1 217 ? 14.690 -2.201 -30.865 1.00 70.31 217 THR A O 1
ATOM 1741 N N . PRO A 1 218 ? 16.670 -1.811 -31.856 1.00 60.62 218 PRO A N 1
ATOM 1742 C CA . PRO A 1 218 ? 17.367 -1.623 -30.592 1.00 60.62 218 PRO A CA 1
ATOM 1743 C C . PRO A 1 218 ? 16.755 -0.438 -29.844 1.00 60.62 218 PRO A C 1
ATOM 1745 O O . PRO A 1 218 ? 16.619 0.650 -30.407 1.00 60.62 218 PRO A O 1
ATOM 1748 N N . ALA A 1 219 ? 16.384 -0.647 -28.584 1.00 62.97 219 ALA A N 1
ATOM 1749 C CA . ALA A 1 219 ? 15.972 0.443 -27.714 1.00 62.97 219 ALA A CA 1
ATOM 1750 C C . ALA A 1 219 ? 17.151 1.408 -27.481 1.00 62.97 219 ALA A C 1
ATOM 1752 O O . ALA A 1 219 ? 18.309 0.993 -27.389 1.00 62.97 219 ALA A O 1
ATOM 1753 N N . SER A 1 220 ? 16.861 2.708 -27.413 1.00 60.03 220 SER A N 1
ATOM 1754 C CA . SER A 1 220 ? 17.853 3.758 -27.163 1.00 60.03 220 SER A CA 1
ATOM 1755 C C . SER A 1 220 ? 18.461 3.663 -25.755 1.00 60.03 220 SER A C 1
ATOM 1757 O O . SER A 1 220 ? 17.754 3.341 -24.809 1.00 60.03 220 SER A O 1
ATOM 1759 N N . ASN A 1 221 ? 19.760 3.983 -25.647 1.00 57.56 221 ASN A N 1
ATOM 1760 C CA . ASN A 1 221 ? 20.613 4.078 -24.445 1.00 57.56 221 ASN A CA 1
ATOM 1761 C C . ASN A 1 221 ? 19.926 3.966 -23.060 1.00 57.56 221 ASN A C 1
ATOM 1763 O O . ASN A 1 221 ? 19.338 4.927 -22.571 1.00 57.56 221 ASN A O 1
ATOM 1767 N N . PHE A 1 222 ? 20.168 2.844 -22.371 1.00 62.09 222 PHE A N 1
ATOM 1768 C CA . PHE A 1 222 ? 19.800 2.568 -20.970 1.00 62.09 222 PHE A CA 1
ATOM 1769 C C . PHE A 1 222 ? 20.912 2.955 -19.976 1.00 62.09 222 PHE A C 1
ATOM 1771 O O . PHE A 1 222 ? 21.321 2.155 -19.140 1.00 62.09 222 PHE A O 1
ATOM 1778 N N . ALA A 1 223 ? 21.474 4.162 -20.076 1.00 70.50 223 ALA A N 1
ATOM 1779 C CA . ALA A 1 223 ? 22.530 4.555 -19.136 1.00 70.50 223 ALA A CA 1
ATOM 1780 C C . ALA A 1 223 ? 21.989 4.815 -17.719 1.00 70.50 223 ALA A C 1
ATOM 1782 O O . ALA A 1 223 ? 22.722 4.630 -16.758 1.00 70.50 223 ALA A O 1
ATOM 1783 N N . VAL A 1 224 ? 20.728 5.247 -17.597 1.00 77.44 224 VAL A N 1
ATOM 1784 C CA . VAL A 1 224 ? 20.028 5.527 -16.334 1.00 77.44 224 VAL A CA 1
ATOM 1785 C C . VAL A 1 224 ? 18.572 5.074 -16.503 1.00 77.44 224 VAL A C 1
ATOM 1787 O O . VAL A 1 224 ? 17.969 5.423 -17.524 1.00 77.44 224 VAL A O 1
ATOM 1790 N N . PRO A 1 225 ? 17.992 4.305 -15.565 1.00 82.88 225 PRO A N 1
ATOM 1791 C CA . PRO A 1 225 ? 16.584 3.927 -15.639 1.00 82.88 225 PRO A CA 1
ATOM 1792 C C . PRO A 1 225 ? 15.658 5.151 -15.547 1.00 82.88 225 PRO A C 1
ATOM 1794 O O . PRO A 1 225 ? 15.967 6.140 -14.886 1.00 82.88 225 PRO A O 1
ATOM 1797 N N . GLN A 1 226 ? 14.508 5.082 -16.220 1.00 86.44 226 GLN A N 1
ATOM 1798 C CA . GLN A 1 226 ? 13.435 6.081 -16.145 1.00 86.44 226 GLN A CA 1
ATOM 1799 C C . GLN A 1 226 ? 12.180 5.408 -15.585 1.00 86.44 226 GLN A C 1
ATOM 1801 O O . GLN A 1 226 ? 11.296 5.005 -16.346 1.00 86.44 226 GLN A O 1
ATOM 1806 N N . PHE A 1 227 ? 12.129 5.207 -14.265 1.00 90.44 227 PHE A N 1
ATOM 1807 C CA . PHE A 1 227 ? 11.068 4.414 -13.637 1.00 90.44 227 PHE A CA 1
ATOM 1808 C C . PHE A 1 227 ? 9.703 5.045 -13.822 1.00 90.44 227 PHE A C 1
ATOM 1810 O O . PHE A 1 227 ? 8.772 4.338 -14.196 1.00 90.44 227 PHE A O 1
ATOM 1817 N N . PHE A 1 228 ? 9.583 6.358 -13.614 1.00 92.56 228 PHE A N 1
ATOM 1818 C CA . PHE A 1 228 ? 8.289 7.013 -13.751 1.00 92.56 228 PHE A CA 1
ATOM 1819 C C . PHE A 1 228 ? 7.748 6.859 -15.175 1.00 92.56 228 PHE A C 1
ATOM 1821 O O . PHE A 1 228 ? 6.634 6.388 -15.362 1.00 92.56 228 PHE A O 1
ATOM 1828 N N . GLU A 1 229 ? 8.547 7.152 -16.203 1.00 91.00 229 GLU A N 1
ATOM 1829 C CA . GLU A 1 229 ? 8.095 7.007 -17.596 1.00 91.00 229 GLU A CA 1
ATOM 1830 C C . GLU A 1 229 ? 7.753 5.558 -17.964 1.00 91.00 229 GLU A C 1
ATOM 1832 O O . GLU A 1 229 ? 6.783 5.317 -18.685 1.00 91.00 229 GLU A O 1
ATOM 1837 N N . THR A 1 230 ? 8.510 4.595 -17.433 1.00 90.38 230 THR A N 1
ATOM 1838 C CA . THR A 1 230 ? 8.291 3.166 -17.692 1.00 90.38 230 THR A CA 1
ATOM 1839 C C . THR A 1 230 ? 7.018 2.662 -17.009 1.00 90.38 230 THR A C 1
ATOM 1841 O O . THR A 1 230 ? 6.226 1.958 -17.630 1.00 90.38 230 THR A O 1
ATOM 1844 N N . PHE A 1 231 ? 6.785 3.055 -15.756 1.00 92.62 231 PHE A N 1
ATOM 1845 C CA . PHE A 1 231 ? 5.779 2.452 -14.879 1.00 92.62 231 PHE A CA 1
ATOM 1846 C C . PHE A 1 231 ? 4.622 3.388 -14.504 1.00 92.62 231 PHE A C 1
ATOM 1848 O O . PHE A 1 231 ? 3.773 3.016 -13.705 1.00 92.62 231 PHE A O 1
ATOM 1855 N N . ARG A 1 232 ? 4.502 4.588 -15.090 1.00 93.62 232 ARG A N 1
ATOM 1856 C CA . ARG A 1 232 ? 3.384 5.527 -14.824 1.00 93.62 232 ARG A CA 1
ATOM 1857 C C . ARG A 1 232 ? 1.981 4.976 -15.117 1.00 93.62 232 ARG A C 1
ATOM 1859 O O . ARG A 1 232 ? 1.002 5.642 -14.805 1.00 93.62 232 ARG A O 1
ATOM 1866 N N . HIS A 1 233 ? 1.874 3.810 -15.752 1.00 92.62 233 HIS A N 1
ATOM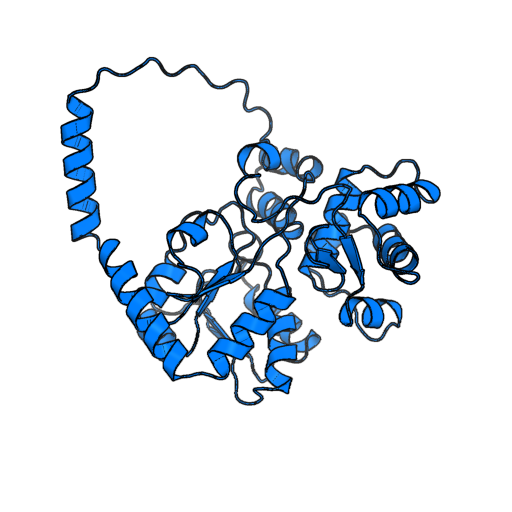 1867 C CA . HIS A 1 233 ? 0.611 3.101 -15.973 1.00 92.62 233 HIS A CA 1
ATOM 1868 C C . HIS A 1 233 ? 0.203 2.206 -14.789 1.00 92.62 233 HIS A C 1
ATOM 1870 O O . HIS A 1 233 ? -0.941 1.757 -14.743 1.00 92.62 233 HIS A O 1
ATOM 1876 N N . TYR A 1 234 ? 1.115 1.974 -13.838 1.00 93.75 234 TYR A N 1
ATOM 1877 C CA . TYR A 1 234 ? 0.864 1.159 -12.657 1.00 93.75 234 TYR A CA 1
ATOM 1878 C C . TYR A 1 234 ? -0.166 1.752 -11.692 1.00 93.75 234 TYR A C 1
ATOM 1880 O O . TYR A 1 234 ? -1.120 1.042 -11.363 1.00 93.75 234 TYR A O 1
ATOM 1888 N N . PRO A 1 235 ? -0.027 3.011 -11.233 1.00 95.31 235 PRO A N 1
ATOM 1889 C CA . PRO A 1 235 ? -0.968 3.562 -10.273 1.00 95.31 235 PRO A CA 1
ATOM 1890 C C . PRO A 1 235 ? -2.332 3.850 -10.904 1.00 95.31 235 PRO A C 1
ATOM 1892 O O . PRO A 1 235 ? -2.442 4.070 -12.112 1.00 95.31 235 PRO A O 1
ATOM 1895 N N . SER A 1 236 ? -3.372 3.943 -10.078 1.00 95.75 236 SER A N 1
ATOM 1896 C CA . SER A 1 236 ? -4.694 4.423 -10.513 1.00 95.75 236 SER A CA 1
ATOM 1897 C C . SER A 1 236 ? -4.639 5.883 -10.958 1.00 95.75 236 SER A C 1
ATOM 1899 O O . SER A 1 236 ? -5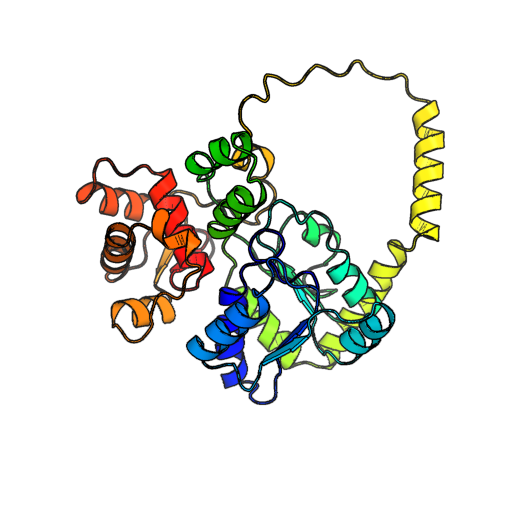.338 6.302 -11.887 1.00 95.75 236 SER A O 1
ATOM 1901 N N . HIS A 1 237 ? -3.825 6.684 -10.266 1.00 96.62 237 HIS A N 1
ATOM 1902 C CA . HIS A 1 237 ? -3.768 8.127 -10.425 1.00 96.62 237 HIS A CA 1
ATOM 1903 C C . HIS A 1 237 ? -2.335 8.659 -10.418 1.00 96.62 237 HIS A C 1
ATOM 1905 O O . HIS A 1 237 ? -1.464 8.213 -9.671 1.00 96.62 237 HIS A O 1
ATOM 1911 N N . ILE A 1 238 ? -2.117 9.693 -11.226 1.00 97.12 238 ILE A N 1
ATOM 1912 C CA . ILE A 1 238 ? -0.895 10.493 -11.217 1.00 97.12 238 ILE A CA 1
ATOM 1913 C C . ILE A 1 238 ? -1.214 11.843 -10.584 1.00 97.12 238 ILE A C 1
ATOM 1915 O O . ILE A 1 238 ? -2.231 12.455 -10.915 1.00 97.12 238 ILE A O 1
ATOM 1919 N N . LEU A 1 239 ? -0.346 12.311 -9.690 1.00 97.19 239 LEU A N 1
ATOM 1920 C CA . LEU A 1 239 ? -0.433 13.631 -9.080 1.00 97.19 239 LEU A CA 1
ATOM 1921 C C . LEU A 1 239 ? -0.323 14.719 -10.160 1.00 97.19 239 LEU A C 1
ATOM 1923 O O . LEU A 1 239 ? 0.680 14.828 -10.867 1.00 97.19 239 LEU A O 1
ATOM 1927 N N . GLN A 1 240 ? -1.361 15.542 -10.279 1.00 96.19 240 GLN A N 1
ATOM 1928 C CA . GLN A 1 240 ? -1.449 16.640 -11.241 1.00 96.19 240 GLN A CA 1
ATOM 1929 C C . GLN A 1 240 ? -1.606 17.976 -10.516 1.00 96.19 240 GLN A C 1
ATOM 1931 O O . GLN A 1 240 ? -1.893 18.033 -9.323 1.00 96.19 240 GLN A O 1
ATOM 1936 N N . GLU A 1 241 ? -1.420 19.089 -11.228 1.00 96.31 241 GLU A N 1
ATOM 1937 C CA . GLU A 1 241 ? -1.528 20.419 -10.614 1.00 96.31 241 GLU A CA 1
ATOM 1938 C C . GLU A 1 241 ? -2.930 20.738 -10.084 1.00 96.31 241 GLU A C 1
ATOM 1940 O O . GLU A 1 241 ? -3.060 21.570 -9.185 1.00 96.31 241 GLU A O 1
ATOM 1945 N N . ASP A 1 242 ? -3.971 20.099 -10.613 1.00 96.50 242 ASP A N 1
ATOM 1946 C CA . ASP A 1 242 ? -5.357 20.284 -10.194 1.00 96.50 242 ASP A CA 1
ATOM 1947 C C . ASP A 1 242 ? -5.838 19.265 -9.146 1.00 96.50 242 ASP A C 1
ATOM 1949 O O . ASP A 1 242 ? -6.918 19.471 -8.576 1.00 96.50 242 ASP A O 1
ATOM 1953 N N . THR A 1 243 ? -5.030 18.240 -8.827 1.00 97.50 243 THR A N 1
ATOM 1954 C CA . THR A 1 243 ? -5.280 17.304 -7.719 1.00 97.50 243 THR A CA 1
ATOM 1955 C C . THR A 1 243 ? -5.522 18.092 -6.439 1.00 97.50 243 THR A C 1
ATOM 1957 O O . THR A 1 243 ? -4.732 18.968 -6.078 1.00 97.50 243 THR A O 1
ATOM 1960 N N . GLN A 1 244 ? -6.638 17.818 -5.767 1.00 96.69 244 GLN A N 1
ATOM 1961 C CA . GLN A 1 244 ? -6.951 18.448 -4.492 1.00 96.69 244 GLN A CA 1
ATOM 1962 C C . GLN A 1 244 ? -6.128 17.796 -3.388 1.00 96.69 244 GLN A C 1
ATOM 1964 O O . GLN A 1 244 ? -6.032 16.574 -3.322 1.00 96.69 244 GLN A O 1
ATOM 1969 N N . VAL A 1 245 ? -5.550 18.635 -2.536 1.00 96.62 245 VAL A N 1
ATOM 1970 C CA . VAL A 1 245 ? -4.686 18.256 -1.424 1.00 96.62 245 VAL A CA 1
ATOM 1971 C C . VAL A 1 245 ? -5.247 18.885 -0.155 1.00 96.62 245 VAL A C 1
ATOM 1973 O O . VAL A 1 245 ? -5.532 20.088 -0.118 1.00 96.62 245 VAL A O 1
ATOM 1976 N N . MET A 1 246 ? -5.422 18.076 0.886 1.00 95.06 246 MET A N 1
ATOM 1977 C CA . MET A 1 246 ? -5.982 18.520 2.164 1.00 95.06 246 MET A CA 1
ATOM 1978 C C . MET A 1 246 ? -5.420 17.716 3.334 1.00 95.06 246 MET A C 1
ATOM 1980 O O . MET A 1 246 ? -5.104 16.540 3.172 1.00 95.06 246 MET A O 1
ATOM 1984 N N . LEU A 1 247 ? -5.319 18.336 4.513 1.00 94.88 247 LEU A N 1
ATOM 1985 C CA . LEU A 1 247 ? -4.995 17.602 5.737 1.00 94.88 247 LEU A CA 1
ATOM 1986 C C . LEU A 1 247 ? -6.142 16.658 6.099 1.00 94.88 247 LEU A C 1
ATOM 1988 O O . LEU A 1 247 ? -7.315 17.032 6.042 1.00 94.88 247 LEU A O 1
ATOM 1992 N N . THR A 1 248 ? -5.788 15.442 6.497 1.00 94.25 248 THR A N 1
ATOM 1993 C CA . THR A 1 248 ? -6.720 14.504 7.130 1.00 94.25 248 THR A CA 1
ATOM 1994 C C . THR A 1 248 ? -6.878 14.839 8.616 1.00 94.25 248 THR A C 1
ATOM 1996 O O . THR A 1 248 ? -6.175 15.697 9.154 1.00 94.25 248 THR A O 1
ATOM 1999 N N . SER A 1 249 ? -7.756 14.124 9.324 1.00 92.06 249 SER A N 1
ATOM 2000 C CA . SER A 1 249 ? -7.815 14.179 10.793 1.00 92.06 249 SER A CA 1
ATOM 2001 C C . SER A 1 249 ? -6.461 13.849 11.437 1.00 92.06 249 SER A C 1
ATOM 2003 O O . SER A 1 249 ? -6.062 14.503 12.401 1.00 92.06 249 SER A O 1
ATOM 2005 N N . LEU A 1 250 ? -5.725 12.892 10.864 1.00 92.00 250 LEU A N 1
ATOM 2006 C CA . LEU A 1 250 ? -4.375 12.532 11.286 1.00 92.00 250 LEU A CA 1
ATOM 2007 C C . LEU A 1 250 ? -3.373 13.660 10.995 1.00 92.00 250 LEU A C 1
ATOM 2009 O O . LEU A 1 250 ? -2.538 13.974 11.838 1.00 92.00 250 LEU A O 1
ATOM 2013 N N . GLY A 1 251 ? -3.478 14.305 9.829 1.00 93.19 251 GLY A N 1
ATOM 2014 C CA . GLY A 1 251 ? -2.663 15.468 9.469 1.00 93.19 251 GLY A CA 1
ATOM 2015 C C . GLY A 1 251 ? -2.881 16.661 10.398 1.00 93.19 251 GLY A C 1
ATOM 2016 O O . GLY A 1 251 ? -1.921 17.306 10.807 1.00 93.19 251 GLY A O 1
ATOM 2017 N N . VAL A 1 252 ? -4.129 16.922 10.793 1.00 92.56 252 VAL A N 1
ATOM 2018 C CA . VAL A 1 252 ? -4.451 17.950 11.795 1.00 92.56 252 VAL A CA 1
ATOM 2019 C C . VAL A 1 252 ? -3.867 17.579 13.159 1.00 92.56 252 VAL A C 1
ATOM 2021 O O . VAL A 1 252 ? -3.217 18.413 13.783 1.00 92.56 252 VAL A O 1
ATOM 2024 N N . ALA A 1 253 ? -4.023 16.328 13.604 1.00 92.44 253 ALA A N 1
ATOM 2025 C CA . ALA A 1 253 ? -3.439 15.861 14.863 1.00 92.44 253 ALA A CA 1
ATOM 2026 C C . ALA A 1 253 ? -1.905 15.989 14.878 1.00 92.44 253 ALA A C 1
ATOM 2028 O O . ALA A 1 253 ? -1.336 16.381 15.897 1.00 92.44 253 ALA A O 1
ATOM 2029 N N . LEU A 1 254 ? -1.244 15.728 13.746 1.00 91.44 254 LEU A N 1
ATOM 2030 C CA . LEU A 1 254 ? 0.192 15.947 13.572 1.00 91.44 254 LEU A CA 1
ATOM 2031 C C . LEU A 1 254 ? 0.566 17.431 13.729 1.00 91.44 254 LEU A C 1
ATOM 2033 O O . LEU A 1 254 ? 1.534 17.744 14.420 1.00 91.44 254 LEU A O 1
ATOM 2037 N N . SER A 1 255 ? -0.195 18.349 13.127 1.00 88.44 255 SER A N 1
ATOM 2038 C CA . SER A 1 255 ? 0.026 19.800 13.265 1.00 88.44 255 SER A CA 1
ATOM 2039 C C . SER A 1 255 ? -0.222 20.313 14.689 1.00 88.44 255 SER A C 1
ATOM 2041 O O . SER A 1 255 ? 0.411 21.268 15.124 1.00 88.44 255 SER A O 1
ATOM 2043 N N . GLU A 1 256 ? -1.114 19.665 15.439 1.00 90.25 256 GLU A N 1
ATOM 2044 C CA . GLU A 1 256 ? -1.406 19.987 16.842 1.00 90.25 256 GLU A CA 1
ATOM 2045 C C . GLU A 1 256 ? -0.449 19.309 17.844 1.00 90.25 256 GLU A C 1
ATOM 2047 O O . GLU A 1 256 ? -0.608 19.482 19.054 1.00 90.25 256 GLU A O 1
ATOM 2052 N N . GLY A 1 257 ? 0.519 18.511 17.373 1.00 89.44 257 GLY A N 1
ATOM 2053 C CA . GLY A 1 257 ? 1.447 17.759 18.227 1.00 89.44 257 GLY A CA 1
ATOM 2054 C C . GLY A 1 257 ? 0.803 16.591 18.986 1.00 89.44 257 GLY A C 1
ATOM 2055 O O . GLY A 1 257 ? 1.337 16.143 19.998 1.00 89.44 257 GLY A O 1
ATOM 2056 N N . LYS A 1 258 ? -0.356 16.110 18.522 1.00 90.81 258 LYS A N 1
ATOM 2057 C CA . LYS A 1 258 ? -1.083 14.947 19.068 1.00 90.81 258 LYS A CA 1
ATOM 2058 C C . LYS A 1 258 ? -0.739 13.634 18.362 1.00 90.81 258 LYS A C 1
ATOM 2060 O O . LYS A 1 258 ? -1.112 12.574 18.847 1.00 90.81 258 LYS A O 1
ATOM 2065 N N . GLU A 1 259 ? -0.044 13.712 17.235 1.00 91.06 259 GLU A N 1
ATOM 2066 C CA . GLU A 1 259 ? 0.486 12.584 16.472 1.00 91.06 259 GLU A CA 1
ATOM 2067 C C . GLU A 1 259 ? 1.927 12.922 16.049 1.00 91.06 259 GLU A C 1
ATOM 2069 O O . GLU A 1 259 ? 2.306 14.095 16.016 1.00 91.06 259 GLU A O 1
ATOM 2074 N N . TRP A 1 260 ? 2.737 11.914 15.728 1.00 90.00 260 TRP A N 1
ATOM 2075 C CA . TRP A 1 260 ? 4.124 12.082 15.293 1.00 90.00 260 TRP A CA 1
ATOM 2076 C C . TRP A 1 260 ? 4.411 11.354 13.978 1.00 90.00 260 TRP A C 1
ATOM 2078 O O . TRP A 1 260 ? 3.718 10.411 13.578 1.00 90.00 260 TRP A O 1
ATOM 2088 N N . LEU A 1 261 ? 5.463 11.812 13.296 1.00 90.12 261 LEU A N 1
ATOM 2089 C CA . LEU A 1 261 ? 5.999 11.144 12.118 1.00 90.12 261 LEU A CA 1
ATOM 2090 C C . LEU A 1 261 ? 6.791 9.916 12.561 1.00 90.12 261 LEU A C 1
ATOM 2092 O O . LEU A 1 261 ? 7.871 10.032 13.137 1.00 90.12 261 LEU A O 1
ATOM 2096 N N . LEU A 1 262 ? 6.245 8.742 12.270 1.00 92.19 262 LEU A N 1
ATOM 2097 C CA . LEU A 1 262 ? 6.956 7.477 12.377 1.00 92.19 262 LEU A CA 1
ATOM 2098 C C . LEU A 1 262 ? 7.549 7.157 11.004 1.00 92.19 262 LEU A C 1
ATOM 2100 O O . LEU A 1 262 ? 6.829 7.196 10.008 1.00 92.19 262 LEU A O 1
ATOM 2104 N N . LEU A 1 263 ? 8.855 6.908 10.940 1.00 91.81 263 LEU A N 1
ATOM 2105 C CA . LEU A 1 263 ? 9.580 6.733 9.683 1.00 91.81 263 LEU A CA 1
ATOM 2106 C C . LEU A 1 263 ? 10.700 5.703 9.818 1.00 91.81 263 LEU A C 1
ATOM 2108 O O . LEU A 1 263 ? 11.274 5.520 10.890 1.00 91.81 263 LEU A O 1
ATOM 2112 N N . TYR A 1 264 ? 11.008 5.052 8.701 1.00 93.06 264 TYR A N 1
ATOM 2113 C CA . TYR A 1 264 ? 12.198 4.226 8.523 1.00 93.06 264 TYR A CA 1
ATOM 2114 C C . TYR A 1 264 ? 13.457 5.103 8.573 1.00 93.06 264 TYR A C 1
ATOM 2116 O O . TYR A 1 264 ? 13.462 6.195 8.003 1.00 93.06 264 TYR A O 1
ATOM 2124 N N . ASP A 1 265 ? 14.529 4.651 9.223 1.00 90.06 265 ASP A N 1
ATOM 2125 C CA . ASP A 1 265 ? 15.728 5.478 9.428 1.00 90.06 265 ASP A CA 1
ATOM 2126 C C . ASP A 1 265 ? 16.372 5.941 8.111 1.00 90.06 265 ASP A C 1
ATOM 2128 O O . ASP A 1 265 ? 16.898 7.052 8.028 1.00 90.06 265 ASP A O 1
ATOM 2132 N N . GLU A 1 266 ? 16.252 5.146 7.049 1.00 90.25 266 GLU A N 1
ATOM 2133 C CA . GLU A 1 266 ? 16.724 5.448 5.697 1.00 90.25 266 GLU A CA 1
ATOM 2134 C C . GLU A 1 266 ? 16.065 6.699 5.090 1.00 90.25 266 GLU A C 1
ATOM 2136 O O . GLU A 1 266 ? 16.654 7.349 4.219 1.00 90.25 266 GLU A O 1
ATOM 2141 N N . LEU A 1 267 ? 14.863 7.069 5.551 1.00 92.69 267 LEU A N 1
ATOM 2142 C CA . LEU A 1 267 ? 14.146 8.264 5.100 1.00 92.69 267 LEU A CA 1
ATOM 2143 C C . LEU A 1 267 ? 14.681 9.560 5.711 1.00 92.69 267 LEU A C 1
ATOM 2145 O O . LEU A 1 267 ? 14.439 10.622 5.137 1.00 92.69 267 LEU A O 1
ATOM 2149 N N . ARG A 1 268 ? 15.438 9.506 6.817 1.00 89.50 268 ARG A N 1
ATOM 2150 C CA . ARG A 1 268 ? 15.986 10.706 7.485 1.00 89.50 268 ARG A CA 1
ATOM 2151 C C . ARG A 1 268 ? 16.903 11.535 6.582 1.00 89.50 268 ARG A C 1
ATOM 2153 O O . ARG A 1 268 ? 17.100 12.717 6.828 1.00 89.50 268 ARG A O 1
ATOM 2160 N N . PHE A 1 269 ? 17.472 10.918 5.549 1.00 85.81 269 PHE A N 1
ATOM 2161 C CA . PHE A 1 269 ? 18.368 11.577 4.594 1.00 85.81 269 PHE A CA 1
ATOM 2162 C C . PHE A 1 269 ? 17.640 12.192 3.394 1.00 85.81 269 PHE A C 1
ATOM 2164 O O . PHE A 1 269 ? 18.251 12.930 2.624 1.00 85.81 269 PHE A O 1
ATOM 2171 N N . VAL A 1 270 ? 16.357 11.869 3.216 1.00 90.69 270 VAL A N 1
ATOM 2172 C CA . VAL A 1 270 ? 15.555 12.260 2.048 1.00 90.69 270 VAL A CA 1
ATOM 2173 C C . VAL A 1 270 ? 14.415 13.190 2.448 1.00 90.69 270 VAL A C 1
ATOM 2175 O O . VAL A 1 270 ? 14.121 14.133 1.722 1.00 90.69 270 VAL A O 1
ATOM 2178 N N . LEU A 1 271 ? 13.782 12.964 3.598 1.00 93.19 271 LEU A N 1
ATOM 2179 C CA . LEU A 1 271 ? 12.710 13.831 4.071 1.00 93.19 271 LEU A CA 1
ATOM 2180 C C . LEU A 1 271 ? 13.276 15.130 4.666 1.00 93.19 271 LEU A C 1
ATOM 2182 O O . LEU A 1 271 ? 13.994 15.119 5.661 1.00 93.19 271 LEU A O 1
ATOM 2186 N N . ASP A 1 272 ? 12.921 16.261 4.060 1.00 93.50 272 ASP A N 1
ATOM 2187 C CA . ASP A 1 272 ? 13.206 17.615 4.533 1.00 93.50 272 ASP A CA 1
ATOM 2188 C C . ASP A 1 272 ? 12.137 18.030 5.552 1.00 93.50 272 ASP A C 1
ATOM 2190 O O . ASP A 1 272 ? 11.017 18.402 5.192 1.00 93.50 272 ASP A O 1
ATOM 2194 N N . GLU A 1 273 ? 12.495 17.990 6.837 1.00 89.88 273 GLU A N 1
ATOM 2195 C CA . GLU A 1 273 ? 11.622 18.403 7.944 1.00 89.88 273 GLU A CA 1
ATOM 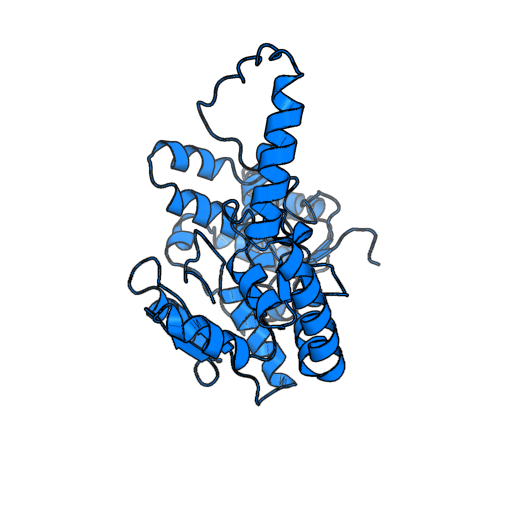2196 C C . GLU A 1 273 ? 11.074 19.825 7.762 1.00 89.88 273 GLU A C 1
ATOM 2198 O O . GLU A 1 273 ? 9.899 20.077 8.016 1.00 89.88 273 GLU A O 1
ATOM 2203 N N . GLY A 1 274 ? 11.885 20.754 7.246 1.00 91.31 274 GLY A N 1
ATOM 2204 C CA . GLY A 1 274 ? 11.443 22.124 7.002 1.00 91.31 274 GLY A CA 1
ATOM 2205 C C . GLY A 1 274 ? 10.396 22.213 5.893 1.00 91.31 274 GLY A C 1
ATOM 2206 O O . GLY A 1 274 ? 9.516 23.068 5.951 1.00 91.31 274 GLY A O 1
ATOM 2207 N N . LEU A 1 275 ? 10.458 21.333 4.892 1.00 92.56 275 LEU A N 1
ATOM 2208 C CA . LEU A 1 275 ? 9.423 21.235 3.864 1.00 92.56 275 LEU A CA 1
ATOM 2209 C C . LEU A 1 275 ? 8.133 20.609 4.420 1.00 92.56 275 LEU A C 1
ATOM 2211 O O . LEU A 1 275 ? 7.043 21.071 4.083 1.00 92.56 275 LEU A O 1
ATOM 2215 N N . LEU A 1 276 ? 8.251 19.607 5.295 1.00 91.00 276 LEU A N 1
ATOM 2216 C CA . LEU A 1 276 ? 7.105 18.992 5.970 1.00 91.00 276 LEU A CA 1
ATOM 2217 C C . LEU A 1 276 ? 6.351 20.001 6.850 1.00 91.00 276 LEU A C 1
ATOM 2219 O O . LEU A 1 276 ? 5.124 20.050 6.783 1.00 91.00 276 LEU A O 1
ATOM 2223 N N . GLU A 1 277 ? 7.057 20.848 7.603 1.00 88.75 277 GLU A N 1
ATOM 2224 C CA . GLU A 1 277 ? 6.434 21.936 8.374 1.00 88.75 277 GLU A CA 1
ATOM 2225 C C . GLU A 1 277 ? 5.732 22.957 7.466 1.00 88.75 277 GLU A C 1
ATOM 2227 O O . GLU A 1 277 ? 4.577 23.309 7.701 1.00 88.75 277 GLU A O 1
ATOM 2232 N N . LEU A 1 278 ? 6.360 23.352 6.351 1.00 91.56 278 LEU A N 1
ATOM 2233 C CA . LEU A 1 278 ? 5.724 24.262 5.392 1.00 91.56 278 LEU A CA 1
ATOM 2234 C C . LEU A 1 278 ? 4.428 23.688 4.797 1.00 91.56 278 LEU A C 1
ATOM 2236 O O . LEU A 1 278 ? 3.508 24.453 4.506 1.00 91.56 278 LEU A O 1
ATOM 2240 N N . PHE A 1 279 ? 4.320 22.368 4.607 1.00 92.19 279 PHE A N 1
ATOM 2241 C CA 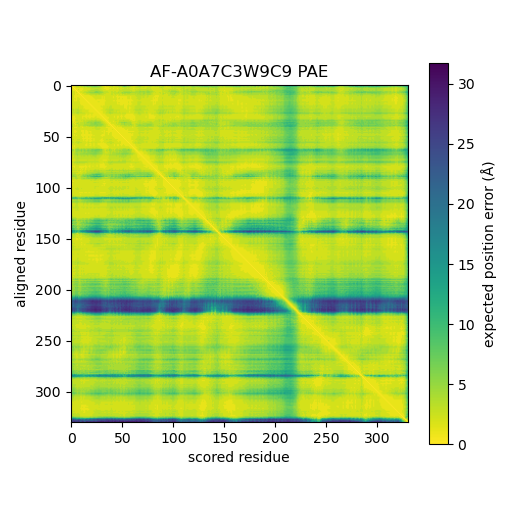. PHE A 1 279 ? 3.062 21.757 4.167 1.00 92.19 279 PHE A CA 1
ATOM 2242 C C . PHE A 1 279 ? 1.971 21.826 5.226 1.00 92.19 279 PHE A C 1
ATOM 2244 O O . PHE A 1 279 ? 0.824 22.107 4.871 1.00 92.19 279 PHE A O 1
ATOM 2251 N N . LYS A 1 280 ? 2.310 21.589 6.499 1.00 86.00 280 LYS A N 1
ATOM 2252 C CA . LYS A 1 280 ? 1.355 21.705 7.608 1.00 86.00 280 LYS A CA 1
ATOM 2253 C C . LYS A 1 280 ? 0.765 23.108 7.644 1.00 86.00 280 LYS A C 1
ATOM 2255 O O . LYS A 1 280 ? -0.457 23.248 7.611 1.00 86.00 280 LYS A O 1
ATOM 2260 N N . ASP A 1 281 ? 1.619 24.127 7.586 1.00 85.12 281 ASP A N 1
ATOM 2261 C CA . ASP A 1 281 ? 1.197 25.526 7.550 1.00 85.12 281 ASP A CA 1
ATOM 2262 C C . ASP A 1 281 ? 0.338 25.813 6.312 1.00 85.12 281 ASP A C 1
ATOM 2264 O O . ASP A 1 281 ? -0.787 26.302 6.424 1.00 85.12 281 ASP A O 1
ATOM 2268 N N . ALA A 1 282 ? 0.822 25.437 5.124 1.00 87.56 282 ALA A N 1
ATOM 2269 C CA . ALA A 1 282 ? 0.167 25.756 3.858 1.00 87.56 282 ALA A CA 1
ATOM 2270 C C . ALA A 1 282 ? -1.190 25.062 3.658 1.00 87.56 282 ALA A C 1
ATOM 2272 O O . ALA A 1 282 ? -1.990 25.543 2.848 1.00 87.56 282 ALA A O 1
ATOM 2273 N N . LEU A 1 283 ? -1.442 23.942 4.343 1.00 88.81 283 LEU A N 1
ATOM 2274 C CA . LEU A 1 283 ? -2.698 23.189 4.273 1.00 88.81 283 LEU A CA 1
ATOM 2275 C C . LEU A 1 283 ? -3.614 23.409 5.488 1.00 88.81 283 LEU A C 1
ATOM 2277 O O . LEU A 1 283 ? -4.786 23.043 5.416 1.00 88.81 283 LEU A O 1
ATOM 2281 N N . SER A 1 284 ? -3.121 24.025 6.568 1.00 82.25 284 SER A N 1
ATOM 2282 C CA . SER A 1 284 ? -3.913 24.316 7.774 1.00 82.25 284 SER A CA 1
ATOM 2283 C C . SER A 1 284 ? -5.086 25.273 7.518 1.00 82.25 284 SER A C 1
ATOM 2285 O O . SER A 1 284 ? -6.135 25.149 8.146 1.00 82.25 284 SER A O 1
ATOM 2287 N N . GLU A 1 285 ? -4.936 26.205 6.572 1.00 75.38 285 GLU A N 1
ATOM 2288 C CA . GLU A 1 285 ? -5.942 27.236 6.293 1.00 75.38 285 GLU A CA 1
ATOM 2289 C C . GLU A 1 285 ? -7.140 26.714 5.488 1.00 75.38 285 GLU A C 1
ATOM 2291 O O . GLU A 1 285 ? -8.278 27.117 5.724 1.00 75.38 285 GLU A O 1
ATOM 2296 N N . SER A 1 286 ? -6.889 25.887 4.467 1.00 84.06 286 SER A N 1
ATOM 2297 C CA . SER A 1 286 ? -7.924 25.323 3.588 1.00 84.06 286 SER A CA 1
ATOM 2298 C C . SER A 1 286 ? -7.353 24.311 2.583 1.00 84.06 286 SER A C 1
ATOM 2300 O O . SER A 1 286 ? -6.202 24.454 2.153 1.00 84.06 286 SER A O 1
ATOM 2302 N N . PRO A 1 287 ? -8.175 23.340 2.128 1.00 91.56 287 PRO A N 1
ATOM 2303 C CA . PRO A 1 287 ? -7.861 22.493 0.979 1.00 91.56 287 PRO A CA 1
ATOM 2304 C C . PRO A 1 287 ? -7.478 23.324 -0.248 1.00 91.56 287 PRO A C 1
ATOM 2306 O O . PRO A 1 287 ? -8.103 24.348 -0.536 1.00 91.56 287 PRO A O 1
ATOM 2309 N N . CYS A 1 288 ? -6.483 22.875 -1.009 1.00 95.00 288 CYS A N 1
ATOM 2310 C CA . CYS A 1 288 ? -6.080 23.554 -2.236 1.00 95.00 288 CYS A CA 1
ATOM 2311 C C . CYS A 1 288 ? -5.628 22.566 -3.312 1.00 95.00 288 CYS A C 1
ATOM 2313 O O . CYS A 1 288 ? -5.372 21.397 -3.048 1.00 95.00 288 CYS A O 1
ATOM 2315 N N . SER A 1 289 ? -5.526 23.033 -4.554 1.00 96.69 289 SER A N 1
ATOM 2316 C CA . SER A 1 289 ? -4.915 22.248 -5.628 1.00 96.69 289 SER A CA 1
ATOM 2317 C C . SER A 1 289 ? -3.401 22.120 -5.420 1.00 96.69 289 SER A C 1
ATOM 2319 O O . SER A 1 289 ? -2.766 23.104 -5.023 1.00 96.69 289 SER A O 1
ATOM 2321 N N . PHE A 1 290 ? -2.794 20.998 -5.807 1.00 97.00 290 PHE A N 1
ATOM 2322 C CA . PHE A 1 290 ? -1.345 20.781 -5.725 1.00 97.00 290 PHE A CA 1
ATOM 2323 C C . PHE A 1 290 ? -0.525 21.907 -6.382 1.00 97.00 290 PHE A C 1
ATOM 2325 O O . PHE A 1 290 ? 0.459 22.373 -5.815 1.00 97.00 290 PHE A O 1
ATOM 2332 N N . GLY A 1 291 ? -0.968 22.456 -7.518 1.00 96.62 291 GLY A N 1
ATOM 2333 C CA . GLY A 1 291 ? -0.303 23.593 -8.168 1.00 96.62 291 GLY A CA 1
ATOM 2334 C C . GLY A 1 291 ? -0.328 24.885 -7.335 1.00 96.62 291 GLY A C 1
ATOM 2335 O O . GLY A 1 291 ? 0.587 25.704 -7.411 1.00 96.62 291 GLY A O 1
ATOM 2336 N N . THR A 1 292 ? -1.349 25.070 -6.493 1.00 96.06 292 THR A N 1
ATOM 2337 C CA . THR A 1 292 ? -1.408 26.179 -5.525 1.00 96.06 292 THR A CA 1
ATOM 2338 C C . THR A 1 292 ? -0.473 25.917 -4.356 1.00 96.06 292 THR A C 1
ATOM 2340 O O . THR A 1 292 ? 0.269 26.825 -3.982 1.00 96.06 292 THR A O 1
ATOM 2343 N N . LEU A 1 293 ? -0.450 24.688 -3.835 1.00 95.81 293 LEU A N 1
ATOM 2344 C CA . LEU A 1 293 ? 0.496 24.278 -2.799 1.00 95.81 293 LEU A CA 1
ATOM 2345 C C . LEU A 1 293 ? 1.942 24.503 -3.258 1.00 95.81 293 LEU A C 1
ATOM 2347 O O . LEU A 1 293 ? 2.706 25.175 -2.572 1.00 95.81 293 LEU A O 1
ATOM 2351 N N . LEU A 1 294 ? 2.289 24.055 -4.467 1.00 95.69 294 LEU A N 1
ATOM 2352 C CA . LEU A 1 294 ? 3.609 24.244 -5.065 1.00 95.69 294 LEU A CA 1
ATOM 2353 C C . LEU A 1 294 ? 4.008 25.728 -5.136 1.00 95.69 294 LEU A C 1
ATOM 2355 O O . LEU A 1 294 ? 5.144 26.076 -4.814 1.00 95.69 294 LEU A O 1
ATOM 2359 N N . ARG A 1 295 ? 3.082 26.619 -5.521 1.00 95.12 295 ARG A N 1
ATOM 2360 C CA . ARG A 1 295 ? 3.330 28.072 -5.520 1.00 95.12 295 ARG A CA 1
ATOM 2361 C C . ARG A 1 295 ? 3.572 28.614 -4.111 1.00 95.12 295 ARG A C 1
ATOM 2363 O O . ARG A 1 295 ? 4.515 29.380 -3.944 1.00 95.12 295 ARG A O 1
ATOM 2370 N N . ARG A 1 296 ? 2.765 28.204 -3.122 1.00 93.88 296 ARG A N 1
ATOM 2371 C CA . ARG A 1 296 ? 2.923 28.612 -1.712 1.00 93.88 296 ARG A CA 1
ATOM 2372 C C . ARG A 1 296 ? 4.291 28.199 -1.172 1.00 93.88 296 ARG A C 1
ATOM 2374 O O . ARG A 1 296 ? 5.015 29.042 -0.659 1.00 93.88 296 ARG A O 1
ATOM 2381 N N . ILE A 1 297 ? 4.693 26.943 -1.375 1.00 94.38 297 ILE A N 1
ATOM 2382 C CA . ILE A 1 297 ? 6.014 26.444 -0.961 1.00 94.38 297 ILE A CA 1
ATOM 2383 C C . ILE A 1 297 ? 7.139 27.250 -1.614 1.00 94.38 297 ILE A C 1
ATOM 2385 O O . ILE A 1 297 ? 8.071 27.672 -0.931 1.00 94.38 297 ILE A O 1
ATOM 2389 N N . ARG A 1 298 ? 7.038 27.539 -2.917 1.00 94.56 298 ARG A N 1
ATOM 2390 C CA . ARG A 1 298 ? 8.050 28.320 -3.645 1.00 94.56 298 ARG A CA 1
ATOM 2391 C C . ARG A 1 298 ? 8.134 29.787 -3.228 1.00 94.56 298 ARG A C 1
ATOM 2393 O O . ARG A 1 298 ? 9.158 30.411 -3.478 1.00 94.56 298 ARG A O 1
ATOM 2400 N N . THR A 1 299 ? 7.115 30.342 -2.572 1.00 94.25 299 THR A N 1
ATOM 2401 C CA . THR A 1 299 ? 7.222 31.668 -1.943 1.00 94.25 299 THR A CA 1
ATOM 2402 C C . THR A 1 299 ? 8.241 31.666 -0.799 1.00 94.25 299 THR A C 1
ATOM 2404 O O . THR A 1 299 ? 8.970 32.641 -0.644 1.00 94.25 299 THR A O 1
ATOM 2407 N N . TYR A 1 300 ? 8.334 30.569 -0.040 1.00 93.44 300 TYR A N 1
ATOM 2408 C CA . TYR A 1 300 ? 9.267 30.430 1.086 1.00 93.44 300 TYR A CA 1
ATOM 2409 C C . TYR A 1 300 ? 10.592 29.767 0.692 1.00 93.44 300 TYR A C 1
ATOM 2411 O O . TYR A 1 300 ? 11.637 30.109 1.241 1.00 93.44 300 TYR A O 1
ATOM 2419 N N . ARG A 1 301 ? 10.571 28.837 -0.273 1.00 94.75 301 ARG A N 1
ATOM 2420 C CA . ARG A 1 301 ? 11.757 28.166 -0.828 1.00 94.75 301 ARG A CA 1
ATOM 2421 C C . ARG A 1 301 ? 11.756 28.200 -2.365 1.00 94.75 301 ARG A C 1
ATOM 2423 O O . ARG A 1 301 ? 11.373 27.208 -2.991 1.00 94.75 301 ARG A O 1
ATOM 2430 N N . PRO A 1 302 ? 12.191 29.315 -2.984 1.00 92.69 302 PRO A N 1
ATOM 2431 C CA . PRO A 1 302 ? 12.144 29.511 -4.438 1.00 92.69 302 PRO A CA 1
ATOM 2432 C C . PRO A 1 302 ? 12.855 28.424 -5.249 1.00 92.69 302 PRO A C 1
ATOM 2434 O O . PRO A 1 302 ? 12.361 28.025 -6.303 1.00 92.69 302 PRO A O 1
ATOM 2437 N N . ASP A 1 303 ? 13.962 27.899 -4.723 1.00 92.88 303 ASP A N 1
ATOM 2438 C CA . ASP A 1 303 ? 14.800 26.906 -5.401 1.00 92.88 303 ASP A CA 1
ATOM 2439 C C . ASP A 1 303 ? 14.342 25.455 -5.173 1.00 92.88 303 ASP A C 1
ATOM 2441 O O . ASP A 1 303 ? 14.990 24.524 -5.648 1.00 92.88 303 ASP A O 1
ATOM 2445 N N . CYS A 1 304 ? 13.231 25.230 -4.455 1.00 93.75 304 CYS A N 1
ATOM 2446 C CA . CYS A 1 304 ? 12.737 23.882 -4.179 1.00 93.75 304 CYS A CA 1
ATOM 2447 C C . CYS A 1 304 ? 12.257 23.193 -5.479 1.00 93.75 304 CYS A C 1
ATOM 2449 O O . CYS A 1 304 ? 11.294 23.660 -6.119 1.00 93.75 304 CYS A O 1
ATOM 2451 N N . PRO A 1 305 ? 12.892 22.076 -5.893 1.00 93.94 305 PRO A N 1
ATOM 2452 C CA . PRO A 1 305 ? 12.500 21.358 -7.099 1.00 93.94 305 PRO A CA 1
ATOM 2453 C C . PRO A 1 305 ? 11.080 20.801 -6.979 1.00 93.94 305 PRO A C 1
ATOM 2455 O O . PRO A 1 305 ? 10.690 20.289 -5.932 1.00 93.94 305 PRO A O 1
ATOM 2458 N N . ARG A 1 306 ? 10.314 20.831 -8.079 1.00 94.62 306 ARG A N 1
ATOM 2459 C CA . ARG A 1 306 ? 8.941 20.291 -8.111 1.00 94.62 306 ARG A CA 1
ATOM 2460 C C . ARG A 1 306 ? 8.894 18.830 -7.657 1.00 94.62 306 ARG A C 1
ATOM 2462 O O . ARG A 1 306 ? 8.076 18.500 -6.811 1.00 94.62 306 ARG A O 1
ATOM 2469 N N . LEU A 1 307 ? 9.810 18.006 -8.166 1.00 94.00 307 LEU A N 1
ATOM 2470 C CA . LEU A 1 307 ? 9.930 16.587 -7.815 1.00 94.00 307 LEU A CA 1
ATOM 2471 C C . LEU A 1 307 ? 10.095 16.348 -6.308 1.00 94.00 307 LEU A C 1
ATOM 2473 O O . LEU A 1 307 ? 9.644 15.333 -5.793 1.00 94.00 307 LEU A O 1
ATOM 2477 N N . TRP A 1 308 ? 10.697 17.301 -5.590 1.00 94.25 308 TRP A N 1
ATOM 2478 C CA . TRP A 1 308 ? 10.931 17.178 -4.155 1.00 94.25 308 TRP A CA 1
ATOM 2479 C C . TRP A 1 308 ? 9.641 17.452 -3.393 1.00 94.25 308 TRP A C 1
ATOM 2481 O O . TRP A 1 308 ? 9.272 16.696 -2.501 1.00 94.25 308 TRP A O 1
ATOM 2491 N N . VAL A 1 309 ? 8.896 18.475 -3.820 1.00 95.81 309 VAL A N 1
ATOM 2492 C CA . VAL A 1 309 ? 7.549 18.764 -3.312 1.00 95.81 309 VAL A CA 1
ATOM 2493 C C . VAL A 1 309 ? 6.599 17.591 -3.586 1.00 95.81 309 VAL A C 1
ATOM 2495 O O . VAL A 1 309 ? 5.863 17.199 -2.685 1.00 95.81 309 VAL A O 1
ATOM 2498 N N . GLU A 1 310 ? 6.646 17.000 -4.788 1.00 96.38 310 GLU A N 1
ATOM 2499 C CA . GLU A 1 310 ? 5.858 15.808 -5.148 1.00 96.38 310 GLU A CA 1
ATOM 2500 C C . GLU A 1 310 ? 6.189 14.607 -4.256 1.00 96.38 310 GLU A C 1
ATOM 2502 O O . GLU A 1 310 ? 5.280 14.006 -3.688 1.00 96.38 310 GLU A O 1
ATOM 2507 N N . TYR A 1 311 ? 7.475 14.295 -4.070 1.00 96.81 311 TYR A N 1
ATOM 2508 C CA . TYR A 1 311 ? 7.902 13.181 -3.221 1.00 96.81 311 TYR A CA 1
ATOM 2509 C C . TYR A 1 311 ? 7.346 13.301 -1.798 1.00 96.81 311 TYR A C 1
ATOM 2511 O O . TYR A 1 311 ? 6.770 12.359 -1.262 1.00 96.81 311 TYR A O 1
ATOM 2519 N N . HIS A 1 312 ? 7.478 14.482 -1.193 1.00 96.62 312 HIS A N 1
ATOM 2520 C CA . HIS A 1 312 ? 7.086 14.685 0.198 1.00 96.62 312 HIS A CA 1
ATOM 2521 C C . HIS A 1 312 ? 5.571 14.717 0.380 1.00 96.62 312 HIS A C 1
ATOM 2523 O O . HIS A 1 312 ? 5.074 14.195 1.377 1.00 96.62 312 HIS A O 1
ATOM 2529 N N . ILE A 1 313 ? 4.822 15.307 -0.561 1.00 96.81 313 ILE A N 1
ATOM 2530 C CA . ILE A 1 313 ? 3.361 15.317 -0.450 1.00 96.81 313 ILE A CA 1
ATOM 2531 C C . ILE A 1 313 ? 2.779 13.918 -0.665 1.00 96.81 313 ILE A C 1
ATOM 2533 O O . ILE A 1 313 ? 1.846 13.539 0.039 1.00 96.81 313 ILE A O 1
ATOM 2537 N N . LEU A 1 314 ? 3.363 13.129 -1.573 1.00 97.50 314 LEU A N 1
ATOM 2538 C CA . LEU A 1 314 ? 2.994 11.729 -1.765 1.00 97.50 314 LEU A CA 1
ATOM 2539 C C . LEU A 1 314 ? 3.369 10.883 -0.551 1.00 97.50 314 LEU A C 1
ATOM 2541 O O . LEU A 1 314 ? 2.564 10.063 -0.129 1.00 97.50 314 LEU A O 1
ATOM 2545 N N . TRP A 1 315 ? 4.526 11.119 0.068 1.00 97.00 315 TRP A N 1
ATOM 2546 C CA . TRP A 1 315 ? 4.888 10.446 1.314 1.00 97.00 315 TRP A CA 1
ATOM 2547 C C . TRP A 1 315 ? 3.917 10.788 2.456 1.00 97.00 315 TRP A C 1
ATOM 2549 O O . TRP A 1 315 ? 3.428 9.894 3.145 1.00 97.00 315 TRP A O 1
ATOM 2559 N N . LEU A 1 316 ? 3.551 12.064 2.627 1.00 96.56 316 LEU A N 1
ATOM 2560 C CA . LEU A 1 316 ? 2.532 12.469 3.605 1.00 96.56 316 LEU A CA 1
ATOM 2561 C C . LEU A 1 316 ? 1.171 11.821 3.320 1.00 96.56 316 LEU A C 1
ATOM 2563 O O . LEU A 1 316 ? 0.471 11.434 4.258 1.00 96.56 316 LEU A O 1
ATOM 2567 N N . ALA A 1 317 ? 0.803 11.683 2.043 1.00 97.31 317 ALA A N 1
ATOM 2568 C CA . ALA A 1 317 ? -0.424 11.005 1.644 1.00 97.31 317 ALA A CA 1
ATOM 2569 C C . ALA A 1 317 ? -0.368 9.497 1.913 1.00 97.31 317 ALA A C 1
ATOM 2571 O O . ALA A 1 317 ? -1.302 8.927 2.474 1.00 97.31 317 ALA A O 1
ATOM 2572 N N . LYS A 1 318 ? 0.765 8.858 1.614 1.00 97.00 318 LYS A N 1
ATOM 2573 C CA . LYS A 1 318 ? 1.036 7.453 1.925 1.00 97.00 318 LYS A CA 1
ATOM 2574 C C . LYS A 1 318 ? 0.858 7.176 3.413 1.00 97.00 318 LYS A C 1
ATOM 2576 O O . LYS A 1 318 ? 0.181 6.218 3.757 1.00 97.00 318 LYS A O 1
ATOM 2581 N N . GLN A 1 319 ? 1.384 8.045 4.276 1.00 95.69 319 GLN A N 1
ATOM 2582 C CA . GLN A 1 319 ? 1.264 7.929 5.734 1.00 95.69 319 GLN A CA 1
ATOM 2583 C C . GLN A 1 319 ? -0.099 8.379 6.297 1.00 95.69 319 GLN A C 1
ATOM 2585 O O . GLN A 1 319 ? -0.315 8.303 7.507 1.00 95.69 319 GLN A O 1
ATOM 2590 N N . GLY A 1 320 ? -1.023 8.835 5.445 1.00 95.06 320 GLY A N 1
ATOM 2591 C CA . GLY A 1 320 ? -2.393 9.184 5.827 1.00 95.06 320 GLY A CA 1
ATOM 2592 C C . GLY A 1 320 ? -2.551 10.569 6.440 1.00 95.06 320 GLY A C 1
ATOM 2593 O O . GLY A 1 320 ? -3.628 10.888 6.935 1.00 95.06 320 GLY A O 1
ATOM 2594 N N . PHE A 1 321 ? -1.519 11.415 6.416 1.00 95.06 321 PHE A N 1
ATOM 2595 C CA . PHE A 1 321 ? -1.594 12.796 6.912 1.00 95.06 321 PHE A CA 1
ATOM 2596 C C . PHE A 1 321 ? -2.257 13.744 5.906 1.00 95.06 321 PHE A C 1
ATOM 2598 O O . PHE A 1 321 ? -2.826 14.770 6.284 1.00 95.06 321 PHE A O 1
ATOM 2605 N N . VAL A 1 322 ? -2.192 13.404 4.620 1.00 96.19 322 VAL A N 1
ATOM 2606 C CA . VAL A 1 322 ? -2.756 14.190 3.523 1.00 96.19 322 VAL A CA 1
ATOM 2607 C C . VAL A 1 322 ? -3.682 13.313 2.685 1.00 96.19 322 VAL A C 1
ATOM 2609 O O . VAL A 1 322 ? -3.335 12.191 2.341 1.00 96.19 322 VAL A O 1
ATOM 2612 N N . ALA A 1 323 ? -4.855 13.828 2.329 1.00 96.00 323 ALA A N 1
ATOM 2613 C CA . ALA A 1 323 ? -5.727 13.197 1.347 1.00 96.00 323 ALA A CA 1
ATOM 2614 C C . ALA A 1 323 ? -5.517 13.831 -0.032 1.00 96.00 323 ALA A C 1
ATOM 2616 O O . ALA A 1 323 ? -5.377 15.054 -0.154 1.00 96.00 323 ALA A O 1
ATOM 2617 N N . LEU A 1 324 ? -5.524 12.981 -1.058 1.00 97.00 324 LEU A N 1
ATOM 2618 C CA . LEU A 1 324 ? -5.468 13.356 -2.467 1.00 97.00 324 LEU A CA 1
ATOM 2619 C C . LEU A 1 324 ? -6.801 12.999 -3.121 1.00 97.00 324 LEU A C 1
ATOM 2621 O O . LEU A 1 324 ? -7.288 11.887 -2.942 1.00 97.00 324 LEU A O 1
ATOM 2625 N N . ARG A 1 325 ? -7.392 13.936 -3.866 1.00 95.25 325 ARG A N 1
ATOM 2626 C CA . ARG A 1 325 ? -8.654 13.714 -4.591 1.00 95.25 325 ARG A CA 1
ATOM 2627 C C . ARG A 1 325 ? -8.593 14.258 -6.004 1.00 95.25 325 ARG A C 1
ATOM 2629 O O . ARG A 1 325 ? -7.970 15.298 -6.259 1.00 95.25 325 ARG A O 1
ATOM 2636 N N . GLN A 1 326 ? -9.280 13.591 -6.926 1.00 90.44 326 GLN A N 1
ATOM 2637 C CA . GLN A 1 326 ? -9.464 14.142 -8.262 1.00 90.44 326 GLN A CA 1
ATOM 2638 C C . GLN A 1 326 ? -10.424 15.335 -8.209 1.00 90.44 326 GLN A C 1
ATOM 2640 O O . GLN A 1 326 ? -11.329 15.413 -7.378 1.00 90.44 326 GLN A O 1
ATOM 2645 N N . ARG A 1 327 ? -10.259 16.297 -9.122 1.00 77.38 327 ARG A N 1
ATOM 2646 C CA . ARG A 1 327 ? -11.105 17.501 -9.162 1.00 77.38 327 ARG A CA 1
ATOM 2647 C C . ARG A 1 327 ? -12.601 17.189 -9.363 1.00 77.38 327 ARG A C 1
ATOM 2649 O O . ARG A 1 327 ? -13.436 18.018 -9.004 1.00 77.38 327 ARG A O 1
ATOM 2656 N N . SER A 1 328 ? -12.932 16.033 -9.938 1.00 62.06 328 SER A N 1
ATOM 2657 C CA . SER A 1 328 ? -14.295 15.588 -10.254 1.00 62.06 328 SER A CA 1
ATOM 2658 C C . SER A 1 328 ? -15.073 14.969 -9.086 1.00 62.06 328 SER A C 1
ATOM 2660 O O . SER A 1 328 ? -16.268 14.751 -9.240 1.00 62.06 328 SER A O 1
ATOM 2662 N N . GLU A 1 329 ? -14.454 14.717 -7.931 1.00 55.62 329 GLU A N 1
ATOM 2663 C CA . GLU A 1 329 ? -15.067 13.990 -6.800 1.00 55.62 329 GLU A CA 1
ATOM 2664 C C . GLU A 1 329 ? -15.713 14.920 -5.749 1.00 55.62 329 GLU A C 1
ATOM 2666 O O . GLU A 1 329 ? -15.575 14.705 -4.546 1.00 55.62 329 GLU A O 1
ATOM 2671 N N . ARG A 1 330 ? -16.373 16.000 -6.189 1.00 37.78 330 ARG A N 1
ATOM 2672 C CA . ARG A 1 330 ? -17.042 16.960 -5.289 1.00 37.78 330 ARG A CA 1
ATOM 2673 C C . ARG A 1 330 ? -18.438 16.545 -4.863 1.00 37.78 330 ARG A C 1
ATOM 2675 O O . ARG A 1 330 ? -19.212 16.1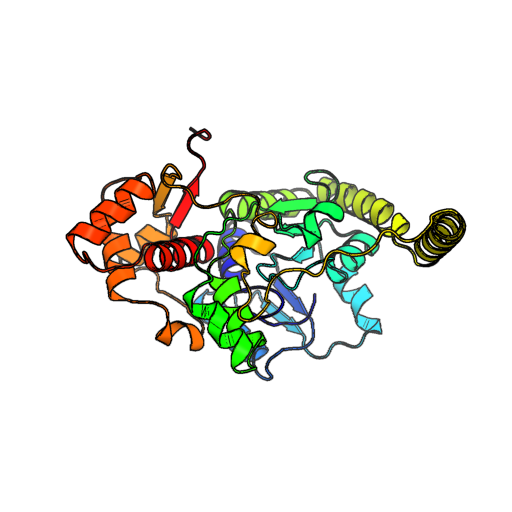15 -5.745 1.00 37.78 330 ARG A O 1
#